Protein AF-A0A951RGU6-F1 (afdb_monomer_lite)

Secondary structure (DSSP, 8-state):
-----------------------HHHHHHHTTS-------GGGSBTTSHHHHHHHHHHHTT-THHHHTTS-GGGHHHHHHHHHHHHHHTTS-HHHHHHHHHHHHHHHHHHHHHHTT-----PBPTT----HHHHHHHHHHHHTSSGGGTTTS-GGGHHHHHHHHHHHHHHTT--TT-HHHHHHHHHHHHHHHHHHHT------------

Sequence (209 aa):
MKTLVTKNFKSKLNRMGVKRIFLAPLFILSLLILSTNVTFAHCDPMDGPLVKEAKIALERNNMNYVLKWVLPQYETEIKDAFILTMKVRNLSSDARNLADKYFFETVVRVHRSGEGVPFTGIKPSGTPVDEKIVAADKSIETGTLSPLKGFVTKEMLPELEVRFNKVMSLKGFDVNNVKAGREYIEAYVQFFKFAEGEEEGHVHQESHN

pLDDT: mean 83.05, std 21.73, range [32.16, 98.75]

Radius of gyration: 28.79 Å; chains: 1; bounding box: 101×46×78 Å

Structure (mmCIF, N/CA/C/O backbone):
data_AF-A0A951RGU6-F1
#
_entry.id   AF-A0A951RGU6-F1
#
loop_
_atom_site.group_PDB
_atom_site.id
_atom_site.type_symbol
_atom_site.label_atom_id
_atom_site.label_alt_id
_atom_site.label_comp_id
_atom_site.label_asym_id
_atom_site.label_entity_id
_atom_site.label_seq_id
_atom_site.pdbx_PDB_ins_code
_atom_site.Cartn_x
_atom_site.Cartn_y
_atom_site.Cartn_z
_atom_site.occupancy
_atom_site.B_iso_or_equiv
_atom_site.auth_seq_id
_atom_site.auth_comp_id
_atom_site.auth_asym_id
_atom_site.auth_atom_id
_atom_site.pdbx_PDB_model_num
ATOM 1 N N . MET A 1 1 ? 80.631 1.845 57.652 1.00 37.75 1 MET A N 1
ATOM 2 C CA . MET A 1 1 ? 81.351 3.032 57.140 1.00 37.75 1 MET A CA 1
ATOM 3 C C . MET A 1 1 ? 80.300 4.083 56.785 1.00 37.75 1 MET A C 1
ATOM 5 O O . MET A 1 1 ? 79.441 3.746 55.991 1.00 37.75 1 MET A O 1
ATOM 9 N N . LYS A 1 2 ? 80.303 5.235 57.492 1.00 36.72 2 LYS A N 1
ATOM 10 C CA . LYS A 1 2 ? 79.957 6.624 57.070 1.00 36.72 2 LYS A CA 1
ATOM 11 C C . LYS A 1 2 ? 78.889 6.806 55.956 1.00 36.72 2 LYS A C 1
ATOM 13 O O . LYS A 1 2 ? 79.050 6.224 54.902 1.00 36.72 2 LYS A O 1
ATOM 18 N N . THR A 1 3 ? 77.873 7.676 55.977 1.00 37.12 3 THR A N 1
ATOM 19 C CA . THR A 1 3 ? 77.391 8.782 56.834 1.00 37.12 3 THR A CA 1
ATOM 20 C C . THR A 1 3 ? 76.143 9.382 56.128 1.00 37.12 3 THR A C 1
ATOM 22 O O . THR A 1 3 ? 76.078 9.302 54.909 1.00 37.12 3 THR A O 1
ATOM 25 N N . LEU A 1 4 ? 75.272 10.076 56.885 1.00 41.28 4 LEU A N 1
ATOM 26 C CA . LEU A 1 4 ? 74.560 11.345 56.554 1.00 41.28 4 LEU A CA 1
ATOM 27 C C . LEU A 1 4 ? 73.438 11.346 55.464 1.00 41.28 4 LEU A C 1
ATOM 29 O O . LEU A 1 4 ? 73.671 10.969 54.327 1.00 41.28 4 LEU A O 1
ATOM 33 N N . VAL A 1 5 ? 72.159 11.667 55.781 1.00 43.00 5 VAL A N 1
ATOM 34 C CA . VAL A 1 5 ? 71.561 13.027 56.026 1.00 43.00 5 VAL A CA 1
ATOM 35 C C . VAL A 1 5 ? 71.588 13.827 54.708 1.00 43.00 5 VAL A C 1
ATOM 37 O O . VAL A 1 5 ? 72.665 14.056 54.190 1.00 43.00 5 VAL A O 1
ATOM 40 N N . THR A 1 6 ? 70.536 14.319 54.036 1.00 42.66 6 THR A N 1
ATOM 41 C CA . THR A 1 6 ? 69.209 14.931 54.321 1.00 42.66 6 THR A CA 1
ATOM 42 C C . THR A 1 6 ? 68.554 15.213 52.936 1.00 42.66 6 THR A C 1
ATOM 44 O O . THR A 1 6 ? 69.258 15.161 51.938 1.00 42.66 6 THR A O 1
ATOM 47 N N . LYS A 1 7 ? 67.265 15.505 52.708 1.00 41.03 7 LYS A N 1
ATOM 48 C CA . LYS A 1 7 ? 66.402 16.565 53.257 1.00 41.03 7 LYS A CA 1
ATOM 49 C C . LYS A 1 7 ? 64.924 16.259 52.972 1.00 41.03 7 LYS A C 1
ATOM 51 O O . LYS A 1 7 ? 64.561 15.761 51.914 1.00 41.03 7 LYS A O 1
ATOM 56 N N . ASN A 1 8 ? 64.100 16.670 53.932 1.00 42.69 8 ASN A N 1
ATOM 57 C CA . ASN A 1 8 ? 62.655 16.855 53.858 1.00 42.69 8 ASN A CA 1
ATOM 58 C C . ASN A 1 8 ? 62.221 17.800 52.725 1.00 42.69 8 ASN A C 1
ATOM 60 O O . ASN A 1 8 ? 62.795 18.878 52.586 1.00 42.69 8 ASN A O 1
ATOM 64 N N . PHE A 1 9 ? 61.060 17.520 52.129 1.00 40.22 9 PHE A N 1
ATOM 65 C CA . PHE A 1 9 ? 60.053 18.565 51.942 1.00 40.22 9 PHE A CA 1
ATOM 66 C C . PHE A 1 9 ? 58.655 17.999 52.218 1.00 40.22 9 PHE A C 1
ATOM 68 O O . PHE A 1 9 ? 58.095 17.232 51.441 1.00 40.22 9 PHE A O 1
ATOM 75 N N . LYS A 1 10 ? 58.107 18.361 53.381 1.00 42.84 10 LYS A N 1
ATOM 76 C CA . LYS A 1 10 ? 56.676 18.251 53.667 1.00 42.84 10 LYS A CA 1
ATOM 77 C C . LYS A 1 10 ? 55.951 19.269 52.791 1.00 42.84 10 LYS A C 1
ATOM 79 O O . LYS A 1 10 ? 56.221 20.458 52.924 1.00 42.84 10 LYS A O 1
ATOM 84 N N . SER A 1 11 ? 54.906 18.853 52.091 1.00 39.19 11 SER A N 1
ATOM 85 C CA . SER A 1 11 ? 53.691 19.663 52.064 1.00 39.19 11 SER A CA 1
ATOM 86 C C . SER A 1 11 ? 52.463 18.764 52.165 1.00 39.19 11 SER A C 1
ATOM 88 O O . SER A 1 11 ? 52.161 17.897 51.354 1.00 39.19 11 SER A O 1
ATOM 90 N N . LYS A 1 12 ? 51.809 18.956 53.301 1.00 46.03 12 LYS A N 1
ATOM 91 C CA . LYS A 1 12 ? 50.511 18.446 53.701 1.00 46.03 12 LYS A CA 1
ATOM 92 C C . LYS A 1 12 ? 49.478 19.261 52.920 1.00 46.03 12 LYS A C 1
ATOM 94 O O . LYS A 1 12 ? 49.515 20.479 53.045 1.00 46.03 12 LYS A O 1
ATOM 99 N N . LEU A 1 13 ? 48.539 18.633 52.219 1.00 42.56 13 LEU A N 1
ATOM 100 C CA . LEU A 1 13 ? 47.170 19.154 52.146 1.00 42.56 13 LEU A CA 1
ATOM 101 C C . LEU A 1 13 ? 46.192 18.034 51.765 1.00 42.56 13 LEU A C 1
ATOM 103 O O . LEU A 1 13 ? 45.968 17.719 50.602 1.00 42.56 13 LEU A O 1
ATOM 107 N N . ASN A 1 14 ? 45.596 17.436 52.795 1.00 45.78 14 ASN A N 1
ATOM 108 C CA . ASN A 1 14 ? 44.291 16.796 52.685 1.00 45.78 14 ASN A CA 1
ATOM 109 C C . ASN A 1 14 ? 43.273 17.851 52.244 1.00 45.78 14 ASN A C 1
ATOM 111 O O . ASN A 1 14 ? 43.162 18.864 52.935 1.00 45.78 14 ASN A O 1
ATOM 115 N N . ARG A 1 15 ? 42.442 17.558 51.236 1.00 44.44 15 ARG A N 1
ATOM 116 C CA . ARG A 1 15 ? 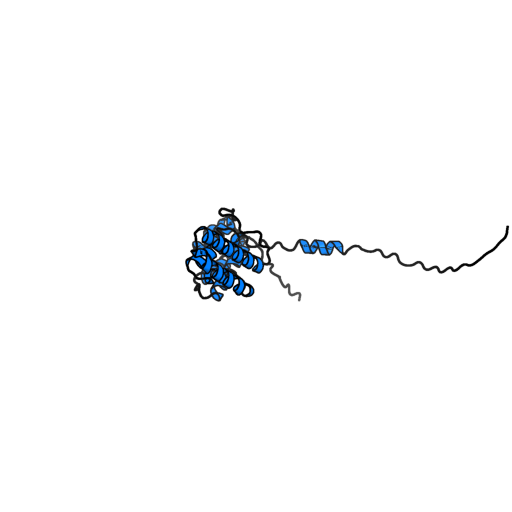40.985 17.723 51.367 1.00 44.44 15 ARG A CA 1
ATOM 117 C C . ARG A 1 15 ? 40.207 17.193 50.164 1.00 44.44 15 ARG A C 1
ATOM 119 O O . ARG A 1 15 ? 40.581 17.403 49.022 1.00 44.44 15 ARG A O 1
ATOM 126 N N . MET A 1 16 ? 39.055 16.626 50.521 1.00 43.91 16 MET A N 1
ATOM 127 C CA . MET A 1 16 ? 37.853 16.397 49.715 1.00 43.91 16 MET A CA 1
ATOM 128 C C . MET A 1 16 ? 37.826 15.101 48.906 1.00 43.91 16 MET A C 1
ATOM 130 O O . MET A 1 16 ? 38.158 15.039 47.728 1.00 43.91 16 MET A O 1
ATOM 134 N N . GLY A 1 17 ? 37.326 14.060 49.580 1.00 48.16 17 GLY A N 1
ATOM 135 C CA . GLY A 1 17 ? 36.809 12.865 48.936 1.00 48.16 17 GLY A CA 1
ATOM 136 C C . GLY A 1 17 ? 35.731 13.237 47.924 1.00 48.16 17 GLY A C 1
ATOM 137 O O . GLY A 1 17 ? 34.659 13.727 48.277 1.00 48.16 17 GLY A O 1
ATOM 138 N N . VAL A 1 18 ? 36.028 12.980 46.657 1.00 52.19 18 VAL A N 1
ATOM 139 C CA . VAL A 1 18 ? 35.039 12.995 45.59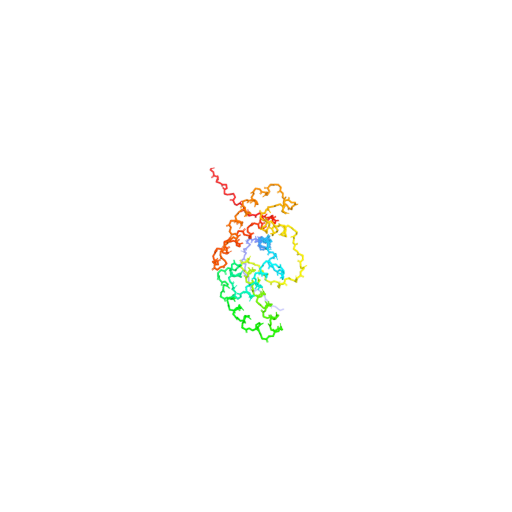0 1.00 52.19 18 VAL A CA 1
ATOM 140 C C . VAL A 1 18 ? 34.234 11.708 45.743 1.00 52.19 18 VAL A C 1
ATOM 142 O O . VAL A 1 18 ? 34.644 10.648 45.272 1.00 52.19 18 VAL A O 1
ATOM 145 N N . LYS A 1 19 ? 33.081 11.778 46.416 1.00 49.75 19 LYS A N 1
ATOM 146 C CA . LYS A 1 19 ? 32.027 10.783 46.199 1.00 49.75 19 LYS A CA 1
ATOM 147 C C . LYS A 1 19 ? 31.586 10.949 44.745 1.00 49.75 19 LYS A C 1
ATOM 149 O O . LYS A 1 19 ? 30.754 11.797 44.441 1.00 49.75 19 LYS A O 1
ATOM 154 N N . ARG A 1 20 ? 32.209 10.203 43.827 1.00 56.66 20 ARG A N 1
ATOM 155 C CA . ARG A 1 20 ? 31.749 10.091 42.441 1.00 56.66 20 ARG A CA 1
ATOM 156 C C . ARG A 1 20 ? 30.425 9.344 42.478 1.00 56.66 20 ARG A C 1
ATOM 158 O O . ARG A 1 20 ? 30.387 8.120 42.526 1.00 56.66 20 ARG A O 1
ATOM 165 N N . ILE A 1 21 ? 29.342 10.105 42.540 1.00 61.28 21 ILE A N 1
ATOM 166 C CA . ILE A 1 21 ? 27.996 9.604 42.326 1.00 61.28 21 ILE A CA 1
ATOM 167 C C . ILE A 1 21 ? 27.946 9.145 40.860 1.00 61.28 21 ILE A C 1
ATOM 169 O O . ILE A 1 21 ? 27.870 9.961 39.944 1.00 61.28 21 ILE A O 1
ATOM 173 N N . PHE A 1 22 ? 28.057 7.836 40.630 1.00 57.03 22 PHE A N 1
ATOM 174 C CA . PHE A 1 22 ? 27.834 7.204 39.330 1.00 57.03 22 PHE A CA 1
ATOM 175 C C . PHE A 1 22 ? 26.330 7.229 39.004 1.00 57.03 22 PHE A C 1
ATOM 177 O O . PHE A 1 22 ? 25.665 6.204 39.069 1.00 57.03 22 PHE A O 1
ATOM 184 N N . LEU A 1 23 ? 25.770 8.401 38.688 1.00 54.94 23 LEU A N 1
ATOM 185 C CA . LEU A 1 23 ? 24.369 8.529 38.245 1.00 54.94 23 LEU A CA 1
ATOM 186 C C . LEU A 1 23 ? 24.219 8.596 36.715 1.00 54.94 23 LEU A C 1
ATOM 188 O O . LEU A 1 23 ? 23.106 8.614 36.203 1.00 54.94 23 LEU A O 1
ATOM 192 N N . ALA A 1 24 ? 25.326 8.570 35.970 1.00 56.09 24 ALA A N 1
ATOM 193 C CA . ALA A 1 24 ? 25.309 8.640 34.511 1.00 56.09 24 ALA A CA 1
ATOM 194 C C . ALA A 1 24 ? 24.862 7.359 33.756 1.00 56.09 24 ALA A C 1
ATOM 196 O O . ALA A 1 24 ? 24.334 7.520 32.657 1.00 56.09 24 ALA A O 1
ATOM 197 N N . PRO A 1 25 ? 25.006 6.105 34.253 1.00 53.47 25 PRO A N 1
ATOM 198 C CA . PRO A 1 25 ? 24.651 4.944 33.431 1.00 53.47 25 PRO A CA 1
ATOM 199 C C . PRO A 1 25 ? 23.143 4.642 33.426 1.00 53.47 25 PRO A C 1
ATOM 201 O O . PRO A 1 25 ? 22.667 3.971 32.515 1.00 53.47 25 PRO A O 1
ATOM 204 N N . LEU A 1 26 ? 22.370 5.157 34.394 1.00 54.06 26 LEU A N 1
ATOM 205 C CA . LEU A 1 26 ? 20.923 4.907 34.460 1.00 54.06 26 LEU A CA 1
ATOM 206 C C . LEU A 1 26 ? 20.125 5.746 33.447 1.00 54.06 26 LEU A C 1
ATOM 208 O O . LEU A 1 26 ? 19.093 5.298 32.958 1.00 54.06 26 LEU A O 1
ATOM 212 N N . PHE A 1 27 ? 20.611 6.942 33.095 1.00 54.44 27 PHE A N 1
ATOM 213 C CA . PHE A 1 27 ? 19.914 7.825 32.154 1.00 54.44 27 PHE A CA 1
ATOM 214 C C . PHE A 1 27 ? 20.022 7.324 30.705 1.00 54.44 27 PHE A C 1
ATOM 216 O O . PHE A 1 27 ? 19.064 7.417 29.945 1.00 54.44 27 PHE A O 1
ATOM 223 N N . ILE A 1 28 ? 21.155 6.708 30.343 1.00 57.09 28 ILE A N 1
ATOM 224 C CA . ILE A 1 28 ? 21.368 6.119 29.010 1.00 57.09 28 ILE A CA 1
ATOM 225 C C . ILE A 1 28 ? 20.539 4.835 28.836 1.00 57.09 28 ILE A C 1
ATOM 227 O O . ILE A 1 28 ? 20.017 4.592 27.752 1.00 57.09 28 ILE A O 1
ATOM 231 N N . LEU A 1 29 ? 20.354 4.044 29.901 1.00 51.12 29 LEU A N 1
ATOM 232 C CA . LEU A 1 29 ? 19.517 2.839 29.853 1.00 51.12 29 LEU A CA 1
ATOM 233 C C . LEU A 1 29 ? 18.011 3.168 29.802 1.00 51.12 29 LEU A C 1
ATOM 235 O O . LEU A 1 29 ? 17.257 2.449 29.157 1.00 51.12 29 LEU A O 1
ATOM 239 N N . SER A 1 30 ? 17.583 4.279 30.416 1.00 50.62 30 SER A N 1
ATOM 240 C CA . SER A 1 30 ? 16.190 4.760 30.370 1.00 50.62 30 SER A CA 1
ATOM 241 C C . SER A 1 30 ? 15.753 5.198 28.961 1.00 50.62 30 SER A C 1
ATOM 243 O O . SER A 1 30 ? 14.615 4.967 28.557 1.00 50.62 30 SER A O 1
ATOM 245 N N . LEU A 1 31 ? 16.672 5.754 28.159 1.00 53.00 31 LEU A N 1
ATOM 246 C CA . LEU A 1 31 ? 16.383 6.167 26.777 1.00 53.00 31 LEU A CA 1
ATOM 247 C C . LEU A 1 31 ? 16.153 5.000 25.799 1.00 53.00 31 LEU A C 1
ATOM 249 O O . LEU A 1 31 ? 15.642 5.229 24.706 1.00 53.00 31 LEU A O 1
ATOM 253 N N . LEU A 1 32 ? 16.489 3.759 26.169 1.00 49.16 32 LEU A N 1
ATOM 254 C CA . LEU A 1 32 ? 16.287 2.582 25.313 1.00 49.16 32 LEU A CA 1
ATOM 255 C C . LEU A 1 32 ? 14.872 1.980 25.406 1.00 49.16 32 LEU A C 1
ATOM 257 O O . LEU A 1 32 ? 14.564 1.072 24.640 1.00 49.16 32 LEU A O 1
ATOM 261 N N . ILE A 1 33 ? 14.006 2.471 26.303 1.00 51.22 33 ILE A N 1
ATOM 262 C CA . ILE A 1 33 ? 12.683 1.866 26.578 1.00 51.22 33 ILE A CA 1
ATOM 263 C C . ILE A 1 33 ? 11.512 2.717 26.025 1.00 51.22 33 ILE A C 1
ATOM 265 O O . ILE A 1 33 ? 10.351 2.364 26.184 1.00 51.22 33 ILE A O 1
ATOM 269 N N . LEU A 1 34 ? 11.771 3.815 25.305 1.00 45.53 34 LEU A N 1
ATOM 270 C CA . LEU A 1 34 ? 10.729 4.762 24.854 1.00 45.53 34 LEU A CA 1
ATOM 271 C C . LEU A 1 34 ? 10.271 4.607 23.391 1.00 45.53 34 LEU A C 1
ATOM 273 O O . LEU A 1 34 ? 9.832 5.570 22.773 1.00 45.53 34 LEU A O 1
ATOM 277 N N . SER A 1 35 ? 10.328 3.405 22.819 1.00 38.94 35 SER A N 1
ATOM 278 C CA . SER A 1 35 ? 9.723 3.153 21.500 1.00 38.94 35 SER A CA 1
ATOM 279 C C . SER A 1 35 ? 8.728 1.999 21.554 1.00 38.94 35 SER A C 1
ATOM 281 O O . SER A 1 35 ? 8.915 0.957 20.941 1.00 38.94 35 SER A O 1
ATOM 283 N N . THR A 1 36 ? 7.611 2.208 22.251 1.00 40.44 36 THR A N 1
ATOM 284 C CA . THR A 1 36 ? 6.394 1.391 22.092 1.00 40.44 36 THR A CA 1
ATOM 285 C C . THR A 1 36 ? 5.648 1.723 20.797 1.00 40.44 36 THR A C 1
ATOM 287 O O . THR A 1 36 ? 4.439 1.532 20.728 1.00 40.44 36 THR A O 1
ATOM 290 N N . ASN A 1 37 ? 6.341 2.218 19.765 1.00 44.31 37 ASN A N 1
ATOM 291 C CA . ASN A 1 37 ? 5.759 2.325 18.436 1.00 44.31 37 ASN A CA 1
ATOM 292 C C . ASN A 1 37 ? 5.628 0.895 17.909 1.00 44.31 37 ASN A C 1
ATOM 294 O O . ASN A 1 37 ? 6.509 0.396 17.203 1.00 44.31 37 ASN A O 1
ATOM 298 N N . VAL A 1 38 ? 4.543 0.221 18.293 1.00 49.97 38 VAL A N 1
ATOM 299 C CA . VAL A 1 38 ? 3.962 -0.814 17.450 1.00 49.97 38 VAL A CA 1
ATOM 300 C C . VAL A 1 38 ? 3.801 -0.111 16.110 1.00 49.97 38 VAL A C 1
ATOM 302 O O . VAL A 1 38 ? 3.169 0.927 15.984 1.00 49.97 38 VAL A O 1
ATOM 305 N N . THR A 1 39 ? 4.628 -0.501 15.157 1.00 56.59 39 THR A N 1
ATOM 306 C CA . THR A 1 39 ? 4.555 0.068 13.820 1.00 56.59 39 THR A CA 1
ATOM 307 C C . THR A 1 39 ? 3.721 -0.873 13.008 1.00 56.59 39 THR A C 1
ATOM 309 O O . THR A 1 39 ? 3.719 -2.077 13.264 1.00 56.59 39 THR A O 1
ATOM 312 N N . PHE A 1 40 ? 2.979 -0.303 12.067 1.00 64.06 40 PHE A N 1
ATOM 313 C CA . PHE A 1 40 ? 1.923 -0.973 11.335 1.00 64.06 40 PHE A CA 1
ATOM 314 C C . PHE A 1 40 ? 2.496 -2.125 10.494 1.00 64.06 40 PHE A C 1
ATOM 316 O O . PHE A 1 40 ? 2.802 -1.978 9.309 1.00 64.06 40 PHE A O 1
ATOM 323 N N . ALA A 1 41 ? 2.740 -3.277 11.124 1.00 64.62 41 ALA A N 1
ATOM 324 C CA . ALA A 1 41 ? 3.412 -4.443 10.546 1.00 64.62 41 ALA A CA 1
ATOM 325 C C . ALA A 1 41 ? 2.577 -5.070 9.426 1.00 64.62 41 ALA A C 1
ATOM 327 O O . ALA A 1 41 ? 3.084 -5.820 8.599 1.00 64.62 41 ALA A O 1
ATOM 328 N N . HIS A 1 42 ? 1.297 -4.709 9.365 1.00 77.56 42 HIS A N 1
ATOM 329 C CA . HIS A 1 42 ? 0.346 -5.121 8.350 1.00 77.56 42 HIS A CA 1
ATOM 330 C C . HIS A 1 42 ? 0.741 -4.725 6.914 1.00 77.56 42 HIS A C 1
ATOM 332 O O . HIS A 1 42 ? 0.320 -5.394 5.973 1.00 77.56 42 HIS A O 1
ATOM 338 N N . CYS A 1 43 ? 1.591 -3.707 6.718 1.00 82.44 43 CYS A N 1
ATOM 339 C CA . CYS A 1 43 ? 2.101 -3.330 5.390 1.00 82.44 43 CYS A CA 1
ATOM 340 C C . CYS A 1 43 ? 3.225 -4.238 4.845 1.00 82.44 43 CYS A C 1
ATOM 342 O O . CYS A 1 43 ? 3.512 -4.182 3.648 1.00 82.44 43 CYS A O 1
ATOM 344 N N . ASP A 1 44 ? 3.852 -5.069 5.682 1.00 86.00 44 ASP A N 1
ATOM 345 C CA . ASP A 1 44 ? 5.057 -5.841 5.331 1.00 86.00 44 ASP A CA 1
ATOM 346 C C . ASP A 1 44 ? 4.822 -7.191 4.621 1.00 86.00 44 ASP A C 1
ATOM 348 O O . ASP A 1 44 ? 5.720 -7.638 3.895 1.00 86.00 44 ASP A O 1
ATOM 352 N N . PRO A 1 45 ? 3.703 -7.914 4.836 1.00 91.62 45 PRO A N 1
ATOM 353 C CA . PRO A 1 45 ? 3.473 -9.199 4.189 1.00 91.62 45 PRO A CA 1
ATOM 354 C C . PRO A 1 45 ? 3.262 -9.099 2.678 1.00 91.62 45 PRO A C 1
ATOM 356 O O . PRO A 1 45 ? 2.711 -8.128 2.164 1.00 91.62 45 PRO A O 1
ATOM 359 N N . MET A 1 46 ? 3.595 -10.180 1.967 1.00 94.81 46 MET A N 1
ATOM 360 C CA . MET A 1 46 ? 3.338 -10.347 0.525 1.00 94.81 46 MET A CA 1
ATOM 361 C C . MET A 1 46 ? 1.857 -10.154 0.133 1.00 94.81 46 MET A C 1
ATOM 363 O O . MET A 1 46 ? 1.545 -9.793 -1.009 1.00 94.81 46 MET A O 1
ATOM 367 N N . ASP A 1 47 ? 0.952 -10.389 1.086 1.00 92.25 47 ASP A N 1
ATOM 368 C CA . ASP A 1 47 ? -0.499 -10.239 0.936 1.00 92.25 47 ASP A CA 1
ATOM 369 C C . ASP A 1 47 ? -1.045 -8.960 1.597 1.00 92.25 47 ASP A C 1
ATOM 371 O O . ASP A 1 47 ? -2.260 -8.738 1.616 1.00 92.25 47 ASP A O 1
ATOM 375 N N . GLY A 1 48 ? -0.159 -8.115 2.130 1.00 92.19 48 GLY A N 1
ATOM 376 C CA . GLY A 1 48 ? -0.494 -6.834 2.741 1.00 92.19 48 GLY A CA 1
ATOM 377 C C . GLY A 1 48 ? -0.957 -5.788 1.716 1.00 92.19 48 GLY A C 1
ATOM 378 O O . GLY A 1 48 ? -0.750 -5.950 0.505 1.00 92.19 48 GLY A O 1
ATOM 379 N N . PRO A 1 49 ? -1.586 -4.695 2.176 1.00 93.19 49 PRO A N 1
ATOM 380 C CA . PRO A 1 49 ? -2.192 -3.679 1.319 1.00 93.19 49 PRO A CA 1
ATOM 381 C C . PRO A 1 49 ? -1.153 -2.976 0.441 1.00 93.19 49 PRO A C 1
ATOM 383 O O . PRO A 1 49 ? -1.399 -2.759 -0.745 1.00 93.19 49 PRO A O 1
ATOM 386 N N . LEU A 1 50 ? 0.042 -2.711 0.976 1.00 95.44 50 LEU A N 1
ATOM 387 C CA . LEU A 1 50 ? 1.119 -2.066 0.231 1.00 95.44 50 LEU A CA 1
ATOM 388 C C . LEU A 1 50 ? 1.611 -2.924 -0.945 1.00 95.44 50 LEU A C 1
ATOM 390 O O . LEU A 1 50 ? 1.734 -2.434 -2.068 1.00 95.44 50 LEU A O 1
ATOM 394 N N . VAL A 1 51 ? 1.848 -4.222 -0.722 1.00 97.19 51 VAL A N 1
ATOM 395 C CA . VAL A 1 51 ? 2.296 -5.135 -1.788 1.00 97.19 51 VAL A CA 1
ATOM 396 C C . VAL A 1 51 ? 1.181 -5.388 -2.808 1.00 97.19 51 VAL A C 1
ATOM 398 O O . VAL A 1 51 ? 1.458 -5.475 -4.005 1.00 97.19 51 VAL A O 1
ATOM 401 N N . LYS A 1 52 ? -0.089 -5.444 -2.383 1.00 96.44 52 LYS A N 1
ATOM 402 C CA . LYS A 1 52 ? -1.245 -5.497 -3.299 1.00 96.44 52 LYS A CA 1
ATOM 403 C C . LYS A 1 52 ? -1.281 -4.285 -4.234 1.00 96.44 52 LYS A C 1
ATOM 405 O O . LYS A 1 52 ? -1.423 -4.445 -5.443 1.00 96.44 52 LYS A O 1
ATOM 410 N N . GLU A 1 53 ? -1.093 -3.086 -3.698 1.00 97.50 53 GLU A N 1
ATOM 411 C CA . GLU A 1 53 ? -1.043 -1.848 -4.481 1.00 97.50 53 GLU A CA 1
ATOM 412 C C . GLU A 1 53 ? 0.185 -1.802 -5.405 1.00 97.50 53 GLU A C 1
ATOM 414 O O . GLU A 1 53 ? 0.075 -1.364 -6.549 1.00 97.50 53 GLU A O 1
ATOM 419 N N . ALA A 1 54 ? 1.330 -2.342 -4.974 1.00 98.38 54 ALA A N 1
ATOM 420 C CA . ALA A 1 54 ? 2.513 -2.486 -5.822 1.00 98.38 54 ALA A CA 1
ATOM 421 C C . ALA A 1 54 ? 2.293 -3.458 -6.995 1.00 98.38 54 ALA A C 1
ATOM 423 O O . ALA A 1 54 ? 2.705 -3.160 -8.118 1.00 98.38 54 ALA A O 1
ATOM 424 N N . LYS A 1 55 ? 1.597 -4.582 -6.775 1.00 98.56 55 LYS A N 1
ATOM 425 C CA . LYS A 1 55 ? 1.175 -5.503 -7.848 1.00 98.56 55 LYS A CA 1
ATOM 426 C C . LYS A 1 55 ? 0.288 -4.777 -8.865 1.00 98.56 55 LYS A C 1
ATOM 428 O O . LYS A 1 55 ? 0.598 -4.783 -10.056 1.00 98.56 55 LYS A O 1
ATOM 433 N N . ILE A 1 56 ? -0.736 -4.062 -8.390 1.00 98.38 56 ILE A N 1
ATOM 434 C CA . ILE A 1 56 ? -1.640 -3.268 -9.240 1.00 98.38 56 ILE A CA 1
ATOM 435 C C . ILE A 1 56 ? -0.868 -2.197 -10.022 1.00 98.38 56 ILE A C 1
ATOM 437 O O . ILE A 1 56 ? -1.120 -2.007 -11.213 1.00 98.38 56 ILE A O 1
ATOM 441 N N . ALA A 1 57 ? 0.089 -1.516 -9.386 1.00 98.56 57 ALA A N 1
ATOM 442 C CA . ALA A 1 57 ? 0.911 -0.499 -10.032 1.00 98.56 57 ALA A CA 1
ATOM 443 C C . ALA A 1 57 ? 1.676 -1.062 -11.235 1.00 98.56 57 ALA A C 1
ATOM 445 O O . ALA A 1 57 ? 1.673 -0.458 -12.310 1.00 98.56 57 ALA A O 1
ATOM 446 N N . LEU A 1 58 ? 2.303 -2.230 -11.065 1.00 98.62 58 LEU A N 1
ATOM 447 C CA . LEU A 1 58 ? 3.036 -2.914 -12.128 1.00 98.62 58 LEU A CA 1
ATOM 448 C C . LEU A 1 58 ? 2.101 -3.433 -13.230 1.00 98.62 58 LEU A C 1
ATOM 450 O O . LEU A 1 58 ? 2.418 -3.313 -14.412 1.00 98.62 58 LEU A O 1
ATOM 454 N N . GLU A 1 59 ? 0.953 -4.013 -12.873 1.00 98.19 59 GLU A N 1
ATOM 455 C CA . GLU A 1 59 ? -0.046 -4.524 -13.826 1.00 98.19 59 GLU A CA 1
ATOM 456 C C . GLU A 1 59 ? -0.661 -3.417 -14.686 1.00 98.19 59 GLU A C 1
ATOM 458 O O . GLU A 1 59 ? -0.833 -3.586 -15.891 1.00 98.19 59 GLU A O 1
ATOM 463 N N . ARG A 1 60 ? -0.970 -2.270 -14.075 1.00 98.12 60 ARG A N 1
ATOM 464 C CA . ARG A 1 60 ? -1.606 -1.127 -14.745 1.00 98.12 60 ARG A CA 1
ATOM 465 C C . ARG A 1 60 ? -0.611 -0.129 -15.324 1.00 98.12 60 ARG A C 1
ATOM 467 O O . ARG A 1 60 ? -1.035 0.882 -15.875 1.00 98.12 60 ARG A O 1
ATOM 474 N N . ASN A 1 61 ? 0.689 -0.386 -15.176 1.00 97.81 61 ASN A N 1
ATOM 475 C CA . ASN A 1 61 ? 1.755 0.555 -15.508 1.00 97.81 61 ASN A CA 1
ATOM 476 C C . ASN A 1 61 ? 1.499 1.967 -14.925 1.00 97.81 61 ASN A C 1
ATOM 478 O O . ASN A 1 61 ? 1.655 2.979 -15.606 1.00 97.81 61 ASN A O 1
ATOM 482 N N . ASN A 1 62 ? 1.046 2.031 -13.670 1.00 98.31 62 ASN A N 1
ATOM 483 C CA . ASN A 1 62 ? 0.724 3.277 -12.981 1.00 98.31 62 ASN A CA 1
ATOM 484 C C . ASN A 1 62 ? 1.329 3.272 -11.573 1.00 98.31 62 ASN A C 1
ATOM 486 O O . ASN A 1 62 ? 0.784 2.678 -10.648 1.00 98.31 62 ASN A O 1
ATOM 490 N N . MET A 1 63 ? 2.445 3.975 -11.391 1.00 97.38 63 MET A N 1
ATOM 491 C CA . MET A 1 63 ? 3.134 4.032 -10.099 1.00 97.38 63 MET A CA 1
ATOM 492 C C . MET A 1 63 ? 2.357 4.775 -9.002 1.00 97.38 63 MET A C 1
ATOM 494 O O . MET A 1 63 ? 2.699 4.641 -7.829 1.00 97.38 63 MET A O 1
ATOM 498 N N . ASN A 1 64 ? 1.322 5.554 -9.340 1.00 98.19 64 ASN A N 1
ATOM 499 C CA . ASN A 1 64 ? 0.612 6.385 -8.362 1.00 98.19 64 ASN A CA 1
ATOM 500 C C . ASN A 1 64 ? -0.129 5.549 -7.304 1.00 98.19 64 ASN A C 1
ATOM 502 O O . ASN A 1 64 ? -0.291 6.007 -6.172 1.00 98.19 64 ASN A O 1
ATOM 506 N N . TYR A 1 65 ? -0.475 4.294 -7.627 1.00 98.25 65 TYR A N 1
ATOM 507 C CA . TYR A 1 65 ? -0.952 3.302 -6.653 1.00 98.25 65 TYR A CA 1
ATOM 508 C C . TYR A 1 65 ? 0.047 3.094 -5.498 1.00 98.25 65 TYR A C 1
ATOM 510 O O . TYR A 1 65 ? -0.364 2.881 -4.364 1.00 98.25 65 TYR A O 1
ATOM 518 N N . VAL A 1 66 ? 1.354 3.231 -5.747 1.00 98.06 66 VAL A N 1
ATOM 519 C CA . VAL A 1 66 ? 2.412 3.117 -4.728 1.00 98.06 66 VAL A CA 1
ATOM 520 C C . VAL A 1 66 ? 2.807 4.472 -4.148 1.00 98.06 66 VAL A C 1
ATOM 522 O O . VAL A 1 66 ? 3.008 4.570 -2.941 1.00 98.06 66 VAL A O 1
ATOM 525 N N . LEU A 1 67 ? 2.906 5.529 -4.964 1.00 98.06 67 LEU A N 1
ATOM 526 C CA . LEU A 1 67 ? 3.419 6.828 -4.497 1.00 98.06 67 LEU A CA 1
ATOM 527 C C . LEU A 1 67 ? 2.611 7.427 -3.334 1.00 98.06 67 LEU A C 1
ATOM 529 O O . LEU A 1 67 ? 3.171 8.150 -2.508 1.00 98.06 67 LEU A O 1
ATOM 533 N N . LYS A 1 68 ? 1.317 7.096 -3.233 1.00 96.88 68 LYS A N 1
ATOM 534 C CA . LYS A 1 68 ? 0.461 7.499 -2.107 1.00 96.88 68 LYS A CA 1
ATOM 535 C C . LYS A 1 68 ? 0.901 6.928 -0.749 1.00 96.88 68 LYS A C 1
ATOM 537 O O . LYS A 1 68 ? 0.583 7.518 0.274 1.00 96.88 68 LYS A O 1
ATOM 542 N N . TRP A 1 69 ? 1.644 5.819 -0.737 1.00 96.75 69 TRP A N 1
ATOM 543 C CA . TRP A 1 69 ? 2.106 5.132 0.475 1.00 96.75 69 TRP A CA 1
ATOM 544 C C . TRP A 1 69 ? 3.491 5.573 0.951 1.00 96.75 69 TRP A C 1
ATOM 546 O O . TRP A 1 69 ? 3.931 5.152 2.017 1.00 96.75 69 TRP A O 1
ATOM 556 N N . VAL A 1 70 ? 4.214 6.377 0.170 1.00 95.62 70 VAL A N 1
ATOM 557 C CA . VAL A 1 70 ? 5.599 6.757 0.481 1.00 95.62 70 VAL A CA 1
ATOM 558 C C . VAL A 1 70 ? 5.713 8.257 0.709 1.00 95.62 70 VAL A C 1
ATOM 560 O O . VAL A 1 70 ? 5.037 9.063 0.053 1.00 95.62 70 VAL A O 1
ATOM 563 N N . LEU A 1 71 ? 6.602 8.641 1.628 1.00 94.94 71 LEU A N 1
ATOM 564 C CA . LEU A 1 71 ? 6.916 10.047 1.860 1.00 94.94 71 LEU A CA 1
ATOM 565 C C . LEU A 1 71 ? 7.511 10.684 0.590 1.00 94.94 71 LEU A C 1
ATOM 567 O O . LEU A 1 71 ? 8.258 10.012 -0.129 1.00 94.94 71 LEU A O 1
ATOM 571 N N . PRO A 1 72 ? 7.253 11.983 0.331 1.00 96.56 72 PRO A N 1
ATOM 572 C CA . PRO A 1 72 ? 7.734 12.679 -0.866 1.00 96.56 72 PRO A CA 1
ATOM 573 C C . PRO A 1 72 ? 9.239 12.523 -1.132 1.00 96.56 72 PRO A C 1
ATOM 575 O O . PRO A 1 72 ? 9.660 12.378 -2.277 1.00 96.56 72 PRO A O 1
ATOM 578 N N . GLN A 1 73 ? 10.052 12.493 -0.073 1.00 96.12 73 GLN A N 1
ATOM 579 C CA . GLN A 1 73 ? 11.510 12.367 -0.160 1.00 96.12 73 GLN A CA 1
ATOM 580 C C . GLN A 1 73 ? 12.002 11.042 -0.770 1.00 96.12 73 GLN A C 1
ATOM 582 O O . GLN A 1 73 ? 13.125 10.991 -1.263 1.00 96.12 73 GLN A O 1
ATOM 587 N N . TYR A 1 74 ? 11.176 9.989 -0.769 1.00 96.56 74 TYR A N 1
ATOM 588 C CA . TYR A 1 74 ? 11.512 8.678 -1.340 1.00 96.56 74 TYR A CA 1
ATOM 589 C C . TYR A 1 74 ? 10.931 8.460 -2.747 1.00 96.56 74 TYR A C 1
ATOM 591 O O . TYR A 1 74 ? 11.122 7.397 -3.334 1.00 96.56 74 TYR A O 1
ATOM 599 N N . GLU A 1 75 ? 10.222 9.440 -3.323 1.00 96.88 75 GLU A N 1
ATOM 600 C CA . GLU A 1 75 ? 9.556 9.254 -4.620 1.00 96.88 75 GLU A CA 1
ATOM 601 C C . GLU A 1 75 ? 10.518 8.914 -5.758 1.00 96.88 75 GLU A C 1
ATOM 603 O O . GLU A 1 75 ? 10.180 8.094 -6.609 1.00 96.88 75 GLU A O 1
ATOM 608 N N . THR A 1 76 ? 11.688 9.556 -5.804 1.00 97.94 76 THR A N 1
ATOM 609 C CA . THR A 1 76 ? 12.672 9.333 -6.875 1.00 97.94 76 THR A CA 1
ATOM 610 C C . THR A 1 76 ? 13.141 7.882 -6.891 1.00 97.94 76 THR A C 1
ATOM 612 O O . THR A 1 76 ? 13.147 7.252 -7.941 1.00 97.94 76 THR A O 1
ATOM 615 N N . GLU A 1 77 ? 13.428 7.316 -5.719 1.00 98.25 77 GLU A N 1
ATOM 616 C CA . GLU A 1 77 ? 13.848 5.921 -5.589 1.00 98.25 77 GLU A CA 1
ATOM 617 C C . GLU A 1 77 ? 12.760 4.949 -6.074 1.00 98.25 77 GLU A C 1
ATOM 619 O O . GLU A 1 77 ? 13.052 4.001 -6.804 1.00 98.25 77 GLU A O 1
ATOM 624 N N . ILE A 1 78 ? 11.489 5.215 -5.744 1.00 98.38 78 ILE A N 1
ATOM 625 C CA . ILE A 1 78 ? 10.363 4.415 -6.249 1.00 98.38 78 ILE A CA 1
ATOM 626 C C . ILE A 1 78 ? 10.202 4.548 -7.762 1.00 98.38 78 ILE A C 1
ATOM 628 O O . ILE A 1 78 ? 9.963 3.545 -8.435 1.00 98.38 78 ILE A O 1
ATOM 632 N N . LYS A 1 79 ? 10.331 5.763 -8.306 1.00 98.44 79 LYS A N 1
ATOM 633 C CA . LYS A 1 79 ? 10.244 6.027 -9.751 1.00 98.44 79 LYS A CA 1
ATOM 634 C C . LYS A 1 79 ? 11.302 5.236 -10.513 1.00 98.44 79 LYS A C 1
ATOM 636 O O . LYS A 1 79 ? 10.962 4.533 -11.466 1.00 98.44 79 LYS A O 1
ATOM 641 N N . ASP A 1 80 ? 12.548 5.293 -10.060 1.00 98.62 80 ASP A N 1
ATOM 642 C CA . ASP A 1 80 ? 13.667 4.600 -10.697 1.00 98.62 80 ASP A CA 1
ATOM 643 C C . ASP A 1 80 ? 13.495 3.077 -10.625 1.00 98.62 80 ASP A C 1
ATOM 645 O O . ASP A 1 80 ? 13.618 2.385 -11.641 1.00 98.62 80 ASP A O 1
ATOM 649 N N . ALA A 1 81 ? 13.120 2.551 -9.453 1.00 98.69 81 ALA A N 1
ATOM 650 C CA . ALA A 1 81 ? 12.848 1.128 -9.273 1.00 98.69 81 ALA A CA 1
ATOM 651 C C . ALA A 1 81 ? 11.681 0.648 -10.150 1.00 98.69 81 ALA A C 1
ATOM 653 O O . ALA A 1 81 ? 11.765 -0.426 -10.751 1.00 98.69 81 ALA A O 1
ATOM 654 N N . PHE A 1 82 ? 10.612 1.442 -10.272 1.00 98.75 82 PHE A N 1
ATOM 655 C CA . PHE A 1 82 ? 9.466 1.135 -11.128 1.00 98.75 82 PHE A CA 1
ATOM 656 C C . PHE A 1 82 ? 9.872 1.071 -12.605 1.00 98.75 82 PHE A C 1
ATOM 658 O O . PHE A 1 82 ? 9.582 0.085 -13.282 1.00 98.75 82 PHE A O 1
ATOM 665 N N . ILE A 1 83 ? 10.593 2.083 -13.100 1.00 98.56 83 ILE A N 1
ATOM 666 C CA . ILE A 1 83 ? 11.069 2.141 -14.491 1.00 98.56 83 ILE A CA 1
ATOM 667 C C . ILE A 1 83 ? 11.970 0.941 -14.804 1.00 98.56 83 ILE A C 1
ATOM 669 O O . ILE A 1 83 ? 11.780 0.271 -15.825 1.00 98.56 83 ILE A O 1
ATOM 673 N N . LEU A 1 84 ? 12.925 0.638 -13.918 1.00 98.50 84 LEU A N 1
ATOM 674 C CA . LEU A 1 84 ? 13.823 -0.503 -14.084 1.00 98.50 84 LEU A CA 1
ATOM 675 C C . LEU A 1 84 ? 13.047 -1.824 -14.112 1.00 98.50 84 LEU A C 1
ATOM 677 O O . LEU A 1 84 ? 13.268 -2.645 -15.001 1.00 98.50 84 LEU A O 1
ATOM 681 N N . THR A 1 85 ? 12.099 -1.994 -13.190 1.00 98.75 85 THR A N 1
ATOM 682 C CA . THR A 1 85 ? 11.241 -3.183 -13.101 1.00 98.75 85 THR A CA 1
ATOM 683 C C . THR A 1 85 ? 10.439 -3.379 -14.3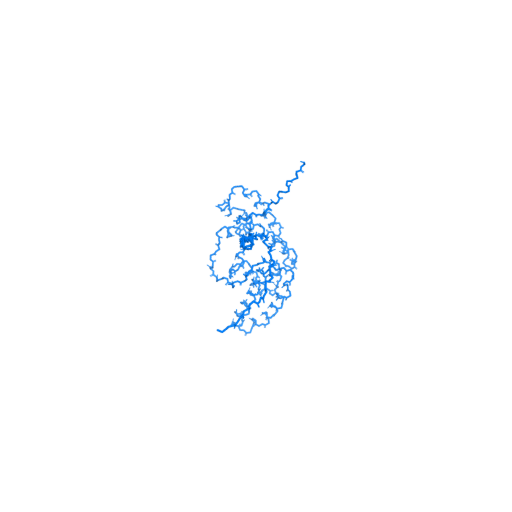81 1.00 98.75 85 THR A C 1
ATOM 685 O O . THR A 1 85 ? 10.494 -4.449 -14.985 1.00 98.75 85 THR A O 1
ATOM 688 N N . MET A 1 86 ? 9.758 -2.336 -14.864 1.00 98.44 86 MET A N 1
ATOM 689 C CA . MET A 1 86 ? 8.962 -2.399 -16.094 1.00 98.44 86 MET A CA 1
ATOM 690 C C . MET A 1 86 ? 9.807 -2.733 -17.330 1.00 98.44 86 MET A C 1
ATOM 692 O O . MET A 1 86 ? 9.333 -3.443 -18.219 1.00 98.44 86 MET A O 1
ATOM 696 N N . LYS A 1 87 ? 11.070 -2.284 -17.373 1.00 97.75 87 LYS A N 1
ATOM 697 C CA . LYS A 1 87 ? 12.007 -2.588 -18.465 1.00 97.75 87 LYS A CA 1
ATOM 698 C C . LYS A 1 87 ? 12.367 -4.073 -18.540 1.00 97.75 87 LYS A C 1
ATOM 700 O O . LYS A 1 87 ? 12.500 -4.602 -19.640 1.00 97.75 87 LYS A O 1
ATOM 705 N N . VAL A 1 88 ? 12.550 -4.741 -17.399 1.00 97.94 88 VAL A N 1
ATOM 706 C CA . VAL A 1 88 ? 13.097 -6.112 -17.361 1.00 97.94 88 VAL A CA 1
ATOM 707 C C . VAL A 1 88 ? 12.040 -7.195 -17.126 1.00 97.94 88 VAL A C 1
ATOM 709 O O . VAL A 1 88 ? 12.219 -8.324 -17.582 1.00 97.94 88 VAL A O 1
ATOM 712 N N . ARG A 1 89 ? 10.903 -6.875 -16.489 1.00 97.88 89 ARG A N 1
ATOM 713 C CA . ARG A 1 89 ? 9.866 -7.859 -16.109 1.00 97.88 89 ARG A CA 1
ATOM 714 C C . ARG A 1 89 ? 9.159 -8.544 -17.284 1.00 97.88 89 ARG A C 1
ATOM 716 O O . ARG A 1 89 ? 8.385 -9.477 -17.087 1.00 97.88 89 ARG A O 1
ATOM 723 N N . ASN A 1 90 ? 9.379 -8.055 -18.502 1.00 95.25 90 ASN A N 1
ATOM 724 C CA . ASN A 1 90 ? 8.790 -8.594 -19.728 1.00 95.25 90 ASN A CA 1
ATOM 725 C C . ASN A 1 90 ? 9.753 -9.497 -20.516 1.00 95.25 90 ASN A C 1
ATOM 727 O O . ASN A 1 90 ? 9.374 -9.993 -21.571 1.00 95.25 90 ASN A O 1
ATOM 731 N N . LEU A 1 91 ? 10.979 -9.718 -20.025 1.00 97.69 91 LEU A N 1
ATOM 732 C CA . LEU A 1 91 ? 11.986 -10.524 -20.724 1.00 97.69 91 LEU A CA 1
ATOM 733 C C . LEU A 1 91 ? 11.738 -12.038 -20.605 1.00 97.69 91 LEU A C 1
ATOM 735 O O . LEU A 1 91 ? 11.995 -12.776 -21.550 1.00 97.69 91 LEU A O 1
ATOM 739 N N . SER A 1 92 ? 11.250 -12.507 -19.455 1.00 98.31 92 SER A N 1
ATOM 740 C CA . SER A 1 92 ? 10.883 -13.907 -19.196 1.00 98.31 92 SER A CA 1
ATOM 741 C C . SER A 1 92 ? 10.037 -14.016 -17.920 1.00 98.31 92 SER A C 1
ATOM 743 O O . SER A 1 92 ? 9.894 -13.039 -17.180 1.00 98.31 92 SER A O 1
ATOM 745 N N . SER A 1 93 ? 9.498 -15.205 -17.627 1.00 97.94 93 SER A N 1
ATOM 746 C CA . SER A 1 93 ? 8.820 -15.484 -16.351 1.00 97.94 93 SER A CA 1
ATOM 747 C C . SER A 1 93 ? 9.747 -15.297 -15.148 1.00 97.94 93 SER A C 1
ATOM 749 O O . SER A 1 93 ? 9.350 -14.702 -14.149 1.00 97.94 93 SER A O 1
ATOM 751 N N . ASP A 1 94 ? 10.998 -15.745 -15.255 1.00 98.31 94 ASP A N 1
ATOM 752 C CA . ASP A 1 94 ? 11.977 -15.626 -14.173 1.00 98.31 94 ASP A CA 1
ATOM 753 C C . ASP A 1 94 ? 12.400 -14.170 -13.971 1.00 98.31 94 ASP A C 1
ATOM 755 O O . ASP A 1 94 ? 12.486 -13.698 -12.836 1.00 98.31 94 ASP A O 1
ATOM 759 N N . ALA A 1 95 ? 12.581 -13.424 -15.067 1.00 98.38 95 ALA A N 1
ATOM 760 C CA . ALA A 1 95 ? 12.853 -11.993 -15.009 1.00 98.38 95 ALA A CA 1
ATOM 761 C C . ALA A 1 95 ? 11.686 -11.230 -14.371 1.00 98.38 95 ALA A C 1
ATOM 763 O O . ALA A 1 95 ? 11.925 -10.339 -13.562 1.00 98.38 95 ALA A O 1
ATOM 764 N N . ARG A 1 96 ? 10.433 -11.602 -14.675 1.00 98.50 96 ARG A N 1
ATOM 765 C CA . ARG A 1 96 ? 9.250 -11.045 -14.006 1.00 98.50 96 ARG A CA 1
ATOM 766 C C . ARG A 1 96 ? 9.285 -11.297 -12.507 1.00 98.50 96 ARG A C 1
ATOM 768 O O . ARG A 1 96 ? 9.168 -10.350 -11.742 1.00 98.50 96 ARG A O 1
ATOM 775 N N . ASN A 1 97 ? 9.486 -12.546 -12.094 1.00 97.38 97 ASN A N 1
ATOM 776 C CA . ASN A 1 97 ? 9.515 -12.913 -10.679 1.00 97.38 97 ASN A CA 1
ATOM 777 C C . ASN A 1 97 ? 10.597 -12.138 -9.913 1.00 97.38 97 ASN A C 1
ATOM 779 O O . ASN A 1 97 ? 10.334 -11.618 -8.829 1.00 97.38 97 ASN A O 1
ATOM 783 N N . LEU A 1 98 ? 11.800 -12.027 -10.486 1.00 98.38 98 LEU A N 1
ATOM 784 C CA . LEU A 1 98 ? 12.906 -11.287 -9.881 1.00 98.38 98 LEU A CA 1
ATOM 785 C C . LEU A 1 98 ? 12.622 -9.780 -9.807 1.00 98.38 98 LEU A C 1
ATOM 787 O O . LEU A 1 98 ? 12.836 -9.165 -8.764 1.00 98.38 98 LEU A O 1
ATOM 791 N N . ALA A 1 99 ? 12.140 -9.191 -10.901 1.00 98.56 99 ALA A N 1
ATOM 792 C CA . ALA A 1 99 ? 11.887 -7.758 -11.002 1.00 98.56 99 ALA A CA 1
ATOM 793 C C . ALA A 1 99 ? 10.735 -7.310 -10.097 1.00 98.56 99 ALA A C 1
ATOM 795 O O . ALA A 1 99 ? 10.869 -6.329 -9.368 1.00 98.56 99 ALA A O 1
ATOM 796 N N . ASP A 1 100 ? 9.632 -8.058 -10.099 1.00 98.50 100 ASP A N 1
ATOM 797 C CA . ASP A 1 100 ? 8.470 -7.770 -9.264 1.00 98.50 100 ASP A CA 1
ATOM 798 C C . ASP A 1 100 ? 8.859 -7.876 -7.778 1.00 98.50 100 ASP A C 1
ATOM 800 O O . ASP A 1 100 ? 8.566 -6.968 -7.001 1.00 98.50 100 ASP A O 1
ATOM 804 N N . LYS A 1 101 ? 9.620 -8.913 -7.386 1.00 97.69 101 LYS A N 1
ATOM 805 C CA . LYS A 1 101 ? 10.138 -9.048 -6.014 1.00 97.69 101 LYS A CA 1
ATOM 806 C C . LYS A 1 101 ? 11.047 -7.880 -5.618 1.00 97.69 101 LYS A C 1
ATOM 808 O O . LYS A 1 101 ? 10.867 -7.324 -4.537 1.00 97.69 101 LYS A O 1
ATOM 813 N N . TYR A 1 102 ? 11.980 -7.487 -6.486 1.00 98.31 102 TYR A N 1
ATOM 814 C CA . TYR A 1 102 ? 12.845 -6.322 -6.268 1.00 98.31 102 TYR A CA 1
ATOM 815 C C . TYR A 1 102 ? 12.030 -5.041 -6.030 1.00 98.31 102 TYR A C 1
ATOM 817 O O . TYR A 1 102 ? 12.319 -4.281 -5.099 1.00 98.31 102 TYR A O 1
ATOM 825 N N . PHE A 1 103 ? 10.987 -4.816 -6.834 1.00 98.69 103 PHE A N 1
ATOM 826 C CA . PHE A 1 103 ? 10.117 -3.658 -6.669 1.00 98.69 103 PHE A CA 1
ATOM 827 C C . PHE A 1 103 ? 9.361 -3.706 -5.342 1.00 98.69 103 PHE A C 1
ATOM 829 O O . PHE A 1 103 ? 9.372 -2.725 -4.602 1.00 98.69 103 PHE A O 1
ATOM 836 N N . PHE A 1 104 ? 8.761 -4.848 -4.996 1.00 98.44 104 PHE A N 1
ATOM 837 C CA . PHE A 1 104 ? 8.024 -4.993 -3.741 1.00 98.44 104 PHE A CA 1
ATOM 838 C C . PHE A 1 104 ? 8.924 -4.740 -2.530 1.00 98.44 104 PHE A C 1
ATOM 840 O O . PHE A 1 104 ? 8.549 -3.974 -1.643 1.00 98.44 104 PHE A O 1
ATOM 847 N N . GLU A 1 105 ? 10.123 -5.331 -2.495 1.00 97.50 105 GLU A N 1
ATOM 848 C CA . GLU A 1 105 ? 11.071 -5.142 -1.389 1.00 97.50 105 GLU A CA 1
ATOM 849 C C . GLU A 1 105 ? 11.515 -3.682 -1.272 1.00 97.50 105 GLU A C 1
ATOM 851 O O . GLU A 1 105 ? 11.606 -3.149 -0.167 1.00 97.50 105 GLU A O 1
ATOM 856 N N . THR A 1 106 ? 11.729 -3.010 -2.406 1.00 98.31 106 THR A N 1
ATOM 857 C CA . THR A 1 106 ? 12.057 -1.580 -2.440 1.00 98.31 106 THR A CA 1
ATOM 858 C C . THR A 1 106 ? 10.926 -0.738 -1.855 1.00 98.31 106 THR A C 1
ATOM 860 O O . THR A 1 106 ? 11.177 0.093 -0.985 1.00 98.31 106 THR A O 1
ATOM 863 N N . VAL A 1 107 ? 9.683 -0.990 -2.272 1.00 98.00 107 VAL A N 1
ATOM 864 C CA . VAL A 1 107 ? 8.497 -0.265 -1.795 1.00 98.00 107 VAL A CA 1
ATOM 865 C C . VAL A 1 107 ? 8.291 -0.436 -0.293 1.00 98.00 107 VAL A C 1
ATOM 867 O O . VAL A 1 107 ? 8.150 0.557 0.422 1.00 98.00 107 VAL A O 1
ATOM 870 N N . VAL A 1 108 ? 8.326 -1.674 0.202 1.00 96.69 108 VAL A N 1
ATOM 871 C CA . VAL A 1 108 ? 8.161 -1.957 1.634 1.00 96.69 108 VAL A CA 1
ATOM 872 C C . VAL A 1 108 ? 9.295 -1.323 2.441 1.00 96.69 108 VAL A C 1
ATOM 874 O O . VAL A 1 108 ? 9.039 -0.684 3.459 1.00 96.69 108 VAL A O 1
ATOM 877 N N . ARG A 1 109 ? 10.546 -1.412 1.970 1.00 96.94 109 ARG A N 1
ATOM 878 C CA . ARG A 1 109 ? 11.691 -0.807 2.663 1.00 96.94 109 ARG A CA 1
ATOM 879 C C . ARG A 1 109 ? 11.559 0.708 2.809 1.00 96.94 109 ARG A C 1
ATOM 881 O O . ARG A 1 109 ? 11.832 1.227 3.893 1.00 96.94 109 ARG A O 1
ATOM 888 N N . VAL A 1 110 ? 11.193 1.428 1.747 1.00 96.19 110 VAL A N 1
ATOM 889 C CA . VAL A 1 110 ? 11.091 2.897 1.828 1.00 96.19 110 VAL A CA 1
ATOM 890 C C . VAL A 1 110 ? 9.874 3.340 2.637 1.00 96.19 110 VAL A C 1
ATOM 892 O O . VAL A 1 110 ? 9.965 4.327 3.361 1.00 96.19 110 VAL A O 1
ATOM 895 N N . HIS A 1 111 ? 8.766 2.593 2.578 1.00 94.88 111 HIS A N 1
ATOM 896 C CA . HIS A 1 111 ? 7.596 2.839 3.421 1.00 94.88 111 HIS A CA 1
ATOM 897 C C . HIS A 1 111 ? 7.962 2.719 4.904 1.00 94.88 111 HIS A C 1
ATOM 899 O O . HIS A 1 111 ? 7.798 3.678 5.654 1.00 94.88 111 HIS A O 1
ATOM 905 N N . ARG A 1 112 ? 8.608 1.606 5.278 1.00 92.38 112 ARG A N 1
ATOM 906 C CA . ARG A 1 112 ? 9.128 1.364 6.631 1.00 92.38 112 ARG A CA 1
ATOM 907 C C . ARG A 1 112 ? 10.095 2.443 7.099 1.00 92.38 112 ARG A C 1
ATOM 909 O O . ARG A 1 112 ? 9.998 2.921 8.226 1.00 92.38 112 ARG A O 1
ATOM 916 N N . SER A 1 113 ? 10.979 2.888 6.207 1.00 92.44 113 SER A N 1
ATOM 917 C CA . SER A 1 113 ? 11.897 3.997 6.492 1.00 92.44 113 SER A CA 1
ATOM 918 C C . SER A 1 113 ? 11.146 5.298 6.794 1.00 92.44 113 SER A C 1
ATOM 920 O O . SER A 1 113 ? 11.548 6.039 7.686 1.00 92.44 113 SER A O 1
ATOM 922 N N . GLY A 1 114 ? 10.036 5.559 6.095 1.00 90.31 114 GLY A N 1
ATOM 923 C CA . GLY A 1 114 ? 9.162 6.705 6.355 1.00 90.31 114 GLY A CA 1
ATOM 924 C C . GLY A 1 114 ? 8.441 6.648 7.702 1.00 90.31 114 GLY A C 1
ATOM 925 O O . GLY A 1 114 ? 8.132 7.691 8.268 1.00 90.31 114 GLY A O 1
ATOM 926 N N . GLU A 1 115 ? 8.231 5.455 8.248 1.00 87.38 115 GLU A N 1
ATOM 927 C CA . GLU A 1 115 ? 7.669 5.248 9.588 1.00 87.38 115 GLU A CA 1
ATOM 928 C C . GLU A 1 115 ? 8.752 5.161 10.677 1.00 87.38 115 GLU A C 1
ATOM 930 O O . GLU A 1 115 ? 8.440 4.978 11.852 1.00 87.38 115 GLU A O 1
ATOM 935 N N . GLY A 1 116 ? 10.028 5.287 10.298 1.00 89.75 116 GLY A N 1
ATOM 936 C CA . GLY A 1 116 ? 11.159 5.237 11.221 1.00 89.75 116 GLY A CA 1
ATOM 937 C C . GLY A 1 116 ? 11.516 3.833 11.707 1.00 89.75 116 GLY A C 1
ATOM 938 O O . GLY A 1 116 ? 12.180 3.708 12.735 1.00 89.75 116 GLY A O 1
ATOM 939 N N . VAL A 1 117 ? 11.108 2.779 10.989 1.00 86.81 117 VAL A N 1
ATOM 940 C CA . VAL A 1 117 ? 11.363 1.385 11.381 1.00 86.81 117 VAL A CA 1
ATOM 941 C C . VAL A 1 117 ? 12.207 0.602 10.384 1.00 86.81 117 VAL A C 1
ATOM 943 O O . VAL A 1 117 ? 12.149 0.838 9.175 1.00 86.81 117 VAL A O 1
ATOM 946 N N . PRO A 1 118 ? 13.034 -0.340 10.877 1.00 89.12 118 PRO A N 1
ATOM 947 C CA . PRO A 1 118 ? 13.937 -1.091 10.025 1.00 89.12 118 PRO A CA 1
ATOM 948 C C . PRO A 1 118 ? 13.187 -2.093 9.144 1.00 89.12 118 PRO A C 1
ATOM 950 O O . PRO A 1 118 ? 12.289 -2.812 9.584 1.00 89.12 118 PRO A O 1
ATOM 953 N N . PHE A 1 119 ? 13.631 -2.209 7.896 1.00 92.75 119 PHE A N 1
ATOM 954 C CA . PHE A 1 119 ? 13.178 -3.258 6.992 1.00 92.75 119 PHE A CA 1
ATOM 955 C C . PHE A 1 119 ? 13.810 -4.605 7.361 1.00 92.75 119 PHE A C 1
ATOM 957 O O . PHE A 1 119 ? 15.033 -4.739 7.391 1.00 92.75 119 PHE A O 1
ATOM 964 N N . THR A 1 120 ? 12.975 -5.619 7.601 1.00 91.69 120 THR A N 1
ATOM 965 C CA . THR A 1 120 ? 13.403 -6.981 7.987 1.00 91.69 120 THR A CA 1
ATOM 966 C C . THR A 1 120 ? 13.033 -8.041 6.944 1.00 91.69 120 THR A C 1
ATOM 968 O O . THR A 1 120 ? 12.891 -9.221 7.269 1.00 91.69 120 THR A O 1
ATOM 971 N N . GLY A 1 121 ? 12.854 -7.623 5.688 1.00 92.19 121 GLY A N 1
ATOM 972 C CA . GLY A 1 121 ? 12.349 -8.471 4.609 1.00 92.19 121 GLY A CA 1
ATOM 973 C C . GLY A 1 121 ? 10.820 -8.486 4.527 1.00 92.19 121 GLY A C 1
ATOM 974 O O . GLY A 1 121 ? 10.126 -8.274 5.524 1.00 92.19 121 GLY A O 1
ATOM 975 N N . ILE A 1 122 ? 10.300 -8.770 3.330 1.00 93.75 122 ILE A N 1
ATOM 976 C CA . ILE A 1 122 ? 8.867 -9.013 3.118 1.00 93.75 122 ILE A CA 1
ATOM 977 C C . ILE A 1 122 ? 8.473 -10.311 3.814 1.00 93.75 122 ILE A C 1
ATOM 979 O O . ILE A 1 122 ? 9.139 -11.338 3.650 1.00 93.75 122 ILE A O 1
ATOM 983 N N . LYS A 1 123 ? 7.373 -10.282 4.572 1.00 92.75 123 LYS A N 1
ATOM 984 C CA . LYS A 1 123 ? 6.872 -11.496 5.224 1.00 92.75 123 LYS A CA 1
ATOM 985 C C . LYS A 1 123 ? 6.201 -12.413 4.190 1.00 92.75 123 LYS A C 1
ATOM 987 O O . LYS A 1 123 ? 5.523 -11.904 3.291 1.00 92.75 123 LYS A O 1
ATOM 992 N N . PRO A 1 124 ? 6.380 -13.746 4.271 1.00 93.38 124 PRO A N 1
ATOM 993 C CA . PRO A 1 124 ? 5.785 -14.680 3.317 1.00 93.38 124 PRO A CA 1
ATOM 994 C C . PRO A 1 124 ? 4.266 -14.524 3.185 1.00 93.38 124 PRO A C 1
ATOM 996 O O . PRO A 1 124 ? 3.590 -14.064 4.108 1.00 93.38 124 PRO A O 1
ATOM 999 N N . SER A 1 125 ? 3.722 -14.953 2.047 1.00 92.88 125 SER A N 1
ATOM 1000 C CA . SER A 1 125 ? 2.271 -15.083 1.888 1.00 92.88 125 SER A CA 1
ATOM 1001 C C . SER A 1 125 ? 1.702 -16.018 2.960 1.00 92.88 125 SER A C 1
ATOM 1003 O O . SER A 1 125 ? 2.353 -16.992 3.346 1.00 92.88 125 SER A O 1
ATOM 1005 N N . GLY A 1 126 ? 0.525 -15.684 3.487 1.00 90.50 126 GLY A N 1
ATOM 1006 C CA . GLY A 1 126 ? -0.083 -16.397 4.614 1.00 90.50 126 GLY A CA 1
ATOM 1007 C C . GLY A 1 126 ? 0.537 -16.101 5.987 1.00 90.50 126 GLY A C 1
ATOM 1008 O O . GLY A 1 126 ? 0.182 -16.770 6.955 1.00 90.50 126 GLY A O 1
ATOM 1009 N N . THR A 1 127 ? 1.437 -15.114 6.104 1.00 90.19 127 THR A N 1
ATOM 1010 C CA . THR A 1 127 ? 1.872 -14.617 7.422 1.00 90.19 127 THR A CA 1
ATOM 1011 C C . THR A 1 127 ? 0.643 -14.152 8.212 1.00 90.19 127 THR A C 1
ATOM 1013 O O . THR A 1 127 ? -0.098 -13.311 7.696 1.00 90.19 127 THR A O 1
ATOM 1016 N N . PRO A 1 128 ? 0.415 -14.661 9.438 1.00 88.69 128 PRO A N 1
ATOM 1017 C CA . PRO A 1 128 ? -0.708 -14.231 10.258 1.00 88.69 128 PRO A CA 1
ATOM 1018 C C . PRO A 1 128 ? -0.673 -12.724 10.510 1.00 88.69 128 PRO A C 1
ATOM 1020 O O . PRO A 1 128 ? 0.368 -12.158 10.845 1.00 88.69 128 PRO A O 1
ATOM 1023 N N . VAL A 1 129 ? -1.831 -12.096 10.357 1.00 87.25 129 VAL A N 1
ATOM 1024 C CA . VAL A 1 129 ? -2.089 -10.701 10.712 1.00 87.25 129 VAL A CA 1
ATOM 1025 C C . VAL A 1 129 ? -3.053 -10.724 11.891 1.00 87.25 129 VAL A C 1
ATOM 1027 O O . VAL A 1 129 ? -3.931 -11.586 11.936 1.00 87.25 129 VAL A O 1
ATOM 1030 N N . ASP A 1 130 ? -2.887 -9.798 12.833 1.00 89.19 130 ASP A N 1
ATOM 1031 C CA . ASP A 1 130 ? -3.798 -9.650 13.967 1.00 89.19 130 ASP A CA 1
ATOM 1032 C C . ASP A 1 130 ? -5.260 -9.552 13.486 1.00 89.19 130 ASP A C 1
ATOM 1034 O O . ASP A 1 130 ? -5.580 -8.795 12.564 1.00 89.19 130 ASP A O 1
ATOM 1038 N N . GLU A 1 131 ? -6.153 -10.336 14.091 1.00 91.06 131 GLU A N 1
ATOM 1039 C CA . GLU A 1 131 ? -7.566 -10.403 13.702 1.00 91.06 131 GLU A CA 1
ATOM 1040 C C . GLU A 1 131 ? -8.261 -9.039 13.788 1.00 91.06 131 GLU A C 1
ATOM 1042 O O . GLU A 1 131 ? -9.140 -8.740 12.977 1.00 91.06 131 GLU A O 1
ATOM 1047 N N . LYS A 1 132 ? -7.827 -8.176 14.712 1.00 91.50 132 LYS A N 1
ATOM 1048 C CA . LYS A 1 132 ? -8.330 -6.810 14.841 1.00 91.50 132 LYS A CA 1
ATOM 1049 C C . LYS A 1 132 ? -7.981 -5.964 13.620 1.00 91.50 132 LYS A C 1
ATOM 1051 O O . LYS A 1 132 ? -8.826 -5.219 13.130 1.00 91.50 132 LYS A O 1
ATOM 1056 N N . ILE A 1 133 ? -6.767 -6.108 13.094 1.00 90.56 133 ILE A N 1
ATOM 1057 C CA . ILE A 1 133 ? -6.331 -5.422 11.872 1.00 90.56 133 ILE A CA 1
ATOM 1058 C C . ILE A 1 133 ? -7.140 -5.934 10.680 1.00 90.56 133 ILE A C 1
ATOM 1060 O O . ILE A 1 133 ? -7.669 -5.141 9.903 1.00 90.56 133 ILE A O 1
ATOM 1064 N N . VAL A 1 134 ? -7.321 -7.253 10.571 1.00 91.69 134 VAL A N 1
ATOM 1065 C CA . VAL A 1 134 ? -8.175 -7.855 9.532 1.00 91.69 134 VAL A CA 1
ATOM 1066 C C . VAL A 1 134 ? -9.610 -7.314 9.616 1.00 91.69 134 VAL A C 1
ATOM 1068 O O . VAL A 1 134 ? -10.227 -7.004 8.594 1.00 91.69 134 VAL A O 1
ATOM 1071 N N . ALA A 1 135 ? -10.146 -7.145 10.825 1.00 94.62 135 ALA A N 1
ATOM 1072 C CA . ALA A 1 135 ? -11.462 -6.559 11.051 1.00 94.62 135 ALA A CA 1
ATOM 1073 C C . ALA A 1 135 ? -11.525 -5.059 10.703 1.00 94.62 135 ALA A C 1
ATOM 1075 O O . ALA A 1 135 ? -12.535 -4.605 10.153 1.00 94.62 135 ALA A O 1
ATOM 1076 N N . ALA A 1 136 ? -10.472 -4.283 10.974 1.00 94.44 136 ALA A N 1
ATOM 1077 C CA . ALA A 1 136 ? -10.377 -2.878 10.574 1.00 94.44 136 ALA A CA 1
ATOM 1078 C C . ALA A 1 136 ? -10.383 -2.725 9.048 1.00 94.44 136 ALA A C 1
ATOM 1080 O O . ALA A 1 136 ? -11.183 -1.956 8.506 1.00 94.44 136 ALA A O 1
ATOM 1081 N N . ASP A 1 137 ? -9.597 -3.543 8.351 1.00 93.12 137 ASP A N 1
ATOM 1082 C CA . ASP A 1 137 ? -9.605 -3.642 6.889 1.00 93.12 137 ASP A CA 1
ATOM 1083 C C . ASP A 1 137 ? -11.004 -3.966 6.361 1.00 93.12 137 ASP A C 1
ATOM 1085 O O . ASP A 1 137 ? -11.544 -3.273 5.491 1.00 93.12 137 ASP A O 1
ATOM 1089 N N . LYS A 1 138 ? -11.646 -4.989 6.944 1.00 95.06 138 LYS A N 1
ATOM 1090 C CA . LYS A 1 138 ? -12.995 -5.395 6.541 1.00 95.06 138 LYS A CA 1
ATOM 1091 C C . LYS A 1 138 ? -14.022 -4.295 6.788 1.00 95.06 138 LYS A C 1
ATOM 1093 O O . LYS A 1 138 ? -14.989 -4.175 6.030 1.00 95.06 138 LYS A O 1
ATOM 1098 N N . SER A 1 139 ? -13.818 -3.478 7.818 1.00 97.19 139 SER A N 1
ATOM 1099 C CA . SER A 1 139 ? -14.693 -2.348 8.123 1.00 97.19 139 SER A CA 1
ATOM 1100 C C . SER A 1 139 ? -14.635 -1.290 7.020 1.00 97.19 139 SER A C 1
ATOM 1102 O O . SER A 1 139 ? -15.676 -0.842 6.537 1.00 97.19 139 SER A O 1
ATOM 1104 N N . ILE A 1 140 ? -13.432 -0.953 6.539 1.00 96.81 140 ILE A N 1
ATOM 1105 C CA . ILE A 1 140 ? -13.246 -0.040 5.398 1.00 96.81 140 ILE A CA 1
ATOM 1106 C C . ILE A 1 140 ? -13.804 -0.652 4.112 1.00 96.81 140 ILE A C 1
ATOM 1108 O O . ILE A 1 140 ? -14.433 0.050 3.316 1.00 96.81 140 ILE A O 1
ATOM 1112 N N . GLU A 1 141 ? -13.579 -1.946 3.872 1.00 95.44 141 GLU A N 1
ATOM 1113 C CA . GLU A 1 141 ? -14.085 -2.654 2.691 1.00 95.44 141 GLU A CA 1
ATOM 1114 C C . GLU A 1 141 ? -15.618 -2.599 2.616 1.00 95.44 141 GLU A C 1
ATOM 1116 O O . GLU A 1 141 ? -16.170 -2.236 1.579 1.00 95.44 141 GLU A O 1
ATOM 1121 N N . THR A 1 142 ? -16.290 -2.912 3.727 1.00 97.00 142 THR A N 1
ATOM 1122 C CA . THR A 1 142 ? -17.756 -3.019 3.812 1.00 97.00 142 THR A CA 1
ATOM 1123 C C . THR A 1 142 ? -18.465 -1.698 4.102 1.00 97.00 142 THR A C 1
ATOM 1125 O O . THR A 1 142 ? -19.688 -1.631 3.996 1.00 97.00 142 THR A O 1
ATOM 1128 N N . GLY A 1 143 ? -17.729 -0.643 4.458 1.00 97.19 143 GLY A N 1
ATOM 1129 C CA . GLY A 1 143 ? -18.318 0.654 4.781 1.00 97.19 143 GLY A CA 1
ATOM 1130 C C . GLY A 1 143 ? -19.033 0.687 6.137 1.00 97.19 143 GLY A C 1
ATOM 1131 O O . GLY A 1 143 ? -19.898 1.532 6.347 1.00 97.19 143 GLY A O 1
ATOM 1132 N N . THR A 1 144 ? -18.690 -0.207 7.070 1.00 97.75 144 THR A N 1
ATOM 1133 C CA . THR A 1 144 ? -19.279 -0.249 8.417 1.00 97.75 144 THR A CA 1
ATOM 1134 C C . THR A 1 144 ? -18.266 -0.703 9.463 1.00 97.75 144 THR A C 1
ATOM 1136 O O . THR A 1 144 ? -17.484 -1.607 9.210 1.00 97.75 144 THR A O 1
ATOM 1139 N N . LEU A 1 145 ? -18.336 -0.164 10.683 1.00 97.06 145 LEU A N 1
ATOM 1140 C CA . LEU A 1 145 ? -17.526 -0.617 11.826 1.00 97.06 145 LEU A CA 1
ATOM 1141 C C . LEU A 1 145 ? -17.938 -1.983 12.403 1.00 97.06 145 LEU A C 1
ATOM 1143 O O . LEU A 1 145 ? -17.344 -2.448 13.373 1.00 97.06 145 LEU A O 1
ATOM 1147 N N . SER A 1 146 ? -18.974 -2.628 11.862 1.00 96.62 146 SER A N 1
ATOM 1148 C CA . SER A 1 146 ? -19.515 -3.879 12.412 1.00 96.62 146 SER A CA 1
ATOM 1149 C C . SER A 1 146 ? -18.475 -4.996 12.611 1.00 96.62 146 SER A C 1
ATOM 1151 O O . SER A 1 146 ? -18.519 -5.610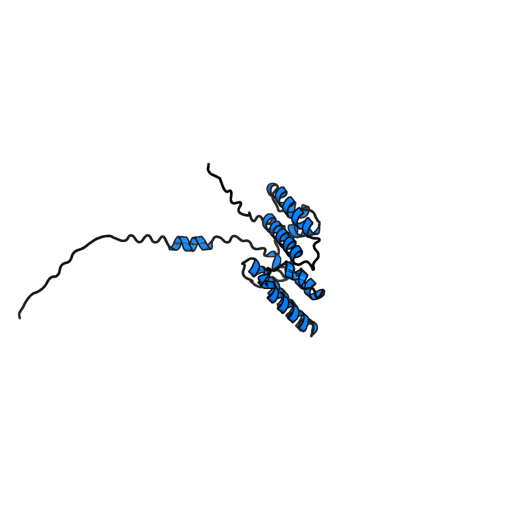 13.677 1.00 96.62 146 SER A O 1
ATOM 1153 N N . PRO A 1 147 ? -17.518 -5.237 11.689 1.00 96.75 147 PRO A N 1
ATOM 1154 C CA . PRO A 1 147 ? -16.462 -6.230 11.895 1.00 96.75 147 PRO A CA 1
ATOM 1155 C C . PRO A 1 147 ? -15.561 -5.944 13.107 1.00 96.75 147 PRO A C 1
ATOM 1157 O O . PRO A 1 147 ? -15.091 -6.882 13.741 1.00 96.75 147 PRO A O 1
ATOM 1160 N N . LEU A 1 148 ? -15.344 -4.671 13.459 1.00 93.62 148 LEU A N 1
ATOM 1161 C CA . LEU A 1 148 ? -14.458 -4.269 14.558 1.00 93.62 148 LEU A CA 1
ATOM 1162 C C . LEU A 1 148 ? -15.095 -4.331 15.946 1.00 93.62 148 LEU A C 1
ATOM 1164 O O . LEU A 1 148 ? -14.371 -4.443 16.931 1.00 93.62 148 LEU A O 1
ATOM 1168 N N . LYS A 1 149 ? -16.428 -4.267 16.055 1.00 90.44 149 LYS A N 1
ATOM 1169 C CA . LYS A 1 149 ? -17.133 -4.108 17.345 1.00 90.44 149 LYS A CA 1
ATOM 1170 C C . LYS A 1 149 ? -16.800 -5.182 18.391 1.00 90.44 149 LYS A C 1
ATOM 1172 O O . LYS A 1 149 ? -16.942 -4.911 19.576 1.00 90.44 149 LYS A O 1
ATOM 1177 N N . GLY A 1 150 ? -16.394 -6.383 17.970 1.00 90.00 150 GLY A N 1
ATOM 1178 C CA . GLY A 1 150 ? -15.994 -7.476 18.866 1.00 90.00 150 GLY A CA 1
ATOM 1179 C C . GLY A 1 150 ? -14.538 -7.423 19.345 1.00 90.00 150 GLY A C 1
ATOM 1180 O O . GLY A 1 150 ? -14.183 -8.162 20.256 1.00 90.00 150 GLY A O 1
ATOM 1181 N N . PHE A 1 151 ? -13.709 -6.561 18.751 1.00 92.56 151 PHE A N 1
ATOM 1182 C CA . PHE A 1 151 ? -12.268 -6.471 19.015 1.00 92.56 151 PHE A CA 1
ATOM 1183 C C . PHE A 1 151 ? -11.851 -5.192 19.755 1.00 92.56 151 PHE A C 1
ATOM 1185 O O . PHE A 1 151 ? -10.677 -5.030 20.091 1.00 92.56 151 PHE A O 1
ATOM 1192 N N . VAL A 1 152 ? -12.791 -4.273 19.988 1.00 92.69 152 VAL A N 1
ATOM 1193 C CA . VAL A 1 152 ? -12.552 -2.959 20.602 1.00 92.69 152 VAL A CA 1
ATOM 1194 C C . VAL A 1 152 ? -13.509 -2.742 21.766 1.00 92.69 152 VAL A C 1
ATOM 1196 O O . VAL A 1 152 ? -14.595 -3.327 21.811 1.00 92.69 152 VAL A O 1
ATOM 1199 N N . THR A 1 153 ? -13.121 -1.905 22.725 1.00 93.06 153 THR A N 1
ATOM 1200 C CA . THR A 1 153 ? -13.995 -1.593 23.859 1.00 93.06 153 THR A CA 1
ATOM 1201 C C . THR A 1 153 ? -15.094 -0.610 23.444 1.00 93.06 153 THR A C 1
ATOM 1203 O O . THR A 1 153 ? -14.995 0.073 22.420 1.00 93.06 153 THR A O 1
ATOM 1206 N N . LYS A 1 154 ? -16.172 -0.520 24.234 1.00 92.62 154 LYS A N 1
ATOM 1207 C CA . LYS A 1 154 ? -17.290 0.390 23.926 1.00 92.62 154 LYS A CA 1
ATOM 1208 C C . LYS A 1 154 ? -16.868 1.858 23.977 1.00 92.62 154 LYS A C 1
ATOM 1210 O O . LYS A 1 154 ? -17.430 2.671 23.252 1.00 92.62 154 LYS A O 1
ATOM 1215 N N . GLU A 1 155 ? -15.877 2.174 24.801 1.00 93.88 155 GLU A N 1
ATOM 1216 C CA . GLU A 1 155 ? -15.328 3.513 25.002 1.00 93.88 155 GLU A CA 1
ATOM 1217 C C . GLU A 1 155 ? -14.572 4.012 23.762 1.00 93.88 155 GLU A C 1
ATOM 1219 O O . GL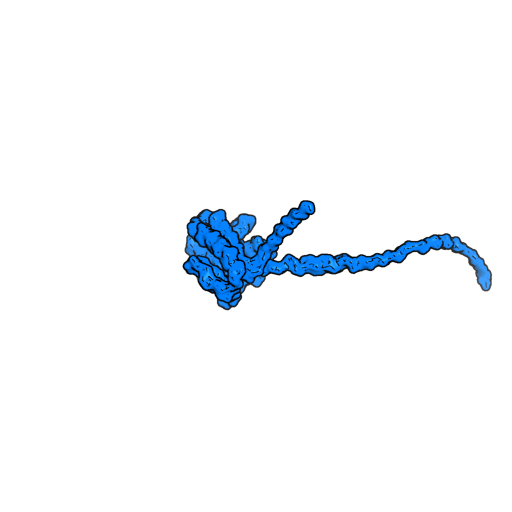U A 1 155 ? -14.572 5.208 23.492 1.00 93.88 155 GLU A O 1
ATOM 1224 N N . MET A 1 156 ? -13.991 3.107 22.965 1.00 93.75 156 MET A N 1
ATOM 1225 C CA . MET A 1 156 ? -13.283 3.450 21.724 1.00 93.75 156 MET A CA 1
ATOM 1226 C C . MET A 1 156 ? -14.230 3.773 20.559 1.00 93.75 156 MET A C 1
ATOM 1228 O O . MET A 1 156 ? -13.823 4.422 19.597 1.00 93.75 156 MET A O 1
ATOM 1232 N N . LEU A 1 157 ? -15.483 3.301 20.603 1.00 93.94 157 LEU A N 1
ATOM 1233 C CA . LEU A 1 157 ? -16.398 3.356 19.456 1.00 93.94 157 LEU A CA 1
ATOM 1234 C C . LEU A 1 157 ? -16.661 4.774 18.918 1.00 93.94 157 LEU A C 1
ATOM 1236 O O . LEU A 1 157 ? -16.639 4.914 17.695 1.00 93.94 157 LEU A O 1
ATOM 1240 N N . PRO A 1 158 ? -16.880 5.816 19.749 1.00 95.62 158 PRO A N 1
ATOM 1241 C CA . PRO A 1 158 ? -17.136 7.162 19.235 1.00 95.62 158 PRO A CA 1
ATOM 1242 C C . PRO A 1 158 ? -15.962 7.726 18.424 1.00 95.62 158 PRO A C 1
ATOM 1244 O O . PRO A 1 158 ? -16.156 8.245 17.328 1.00 95.62 158 PRO A O 1
ATOM 1247 N N . GLU A 1 159 ? -14.734 7.579 18.924 1.00 96.19 159 GLU A N 1
ATOM 1248 C CA . GLU A 1 159 ? -13.533 8.067 18.234 1.00 96.19 159 GLU A CA 1
ATOM 1249 C C . GLU A 1 159 ? -13.209 7.214 16.995 1.00 96.19 159 GLU A C 1
ATOM 1251 O O . GLU A 1 159 ? -12.859 7.746 15.938 1.00 96.19 159 GLU A O 1
ATOM 1256 N N . LEU A 1 160 ? -13.423 5.892 17.068 1.00 95.62 160 LEU A N 1
ATOM 1257 C CA . LEU A 1 160 ? -13.341 5.016 15.895 1.00 95.62 160 LEU A CA 1
ATOM 1258 C C . LEU A 1 160 ? -14.314 5.440 14.799 1.00 95.62 160 LEU A C 1
ATOM 1260 O O . LEU A 1 160 ? -13.946 5.401 13.631 1.00 95.62 160 LEU A O 1
ATOM 1264 N N . GLU A 1 161 ? -15.534 5.845 15.149 1.00 97.50 161 GLU A N 1
ATOM 1265 C CA . GLU A 1 161 ? -16.531 6.314 14.185 1.00 97.50 161 GLU A CA 1
ATOM 1266 C C . GLU A 1 161 ? -16.087 7.603 13.488 1.00 97.50 161 GLU A C 1
ATOM 1268 O O . GLU A 1 161 ? -16.197 7.703 12.264 1.00 97.50 161 GLU A O 1
ATOM 1273 N N . VAL A 1 162 ? -15.499 8.551 14.222 1.00 98.19 162 VAL A N 1
ATOM 1274 C CA . VAL A 1 162 ? -14.921 9.774 13.641 1.00 98.19 162 VAL A CA 1
ATOM 1275 C C . VAL A 1 162 ? -13.810 9.436 12.643 1.00 98.19 162 VAL A C 1
ATOM 1277 O O . VAL A 1 162 ? -13.856 9.870 11.486 1.00 98.19 162 VAL A O 1
ATOM 1280 N N . ARG A 1 163 ? -12.833 8.621 13.057 1.00 98.12 163 ARG A N 1
ATOM 1281 C CA . ARG A 1 163 ? -11.689 8.228 12.215 1.00 98.12 163 ARG A CA 1
ATOM 1282 C C . ARG A 1 163 ? -12.131 7.407 11.007 1.00 98.12 163 ARG A C 1
ATOM 1284 O O . ARG A 1 163 ? -11.695 7.663 9.886 1.00 98.12 163 ARG A O 1
ATOM 1291 N N . PHE A 1 164 ? -13.065 6.485 11.205 1.00 98.19 164 PHE A N 1
ATOM 1292 C CA . PHE A 1 164 ? -13.664 5.694 10.138 1.00 98.19 164 PHE A CA 1
ATOM 1293 C C . PHE A 1 164 ? -14.363 6.572 9.098 1.00 98.19 164 PHE A C 1
ATOM 1295 O O . PHE A 1 164 ? -14.096 6.450 7.903 1.00 98.19 164 PHE A O 1
ATOM 1302 N N . ASN A 1 165 ? -15.205 7.511 9.536 1.00 98.50 165 ASN A N 1
ATOM 1303 C CA . ASN A 1 165 ? -15.887 8.437 8.635 1.00 98.50 165 ASN A CA 1
ATOM 1304 C C . ASN A 1 165 ? -14.889 9.296 7.847 1.00 98.50 165 ASN A C 1
ATOM 1306 O O . ASN A 1 165 ? -15.089 9.533 6.653 1.00 98.50 165 ASN A O 1
ATOM 1310 N N . LYS A 1 166 ? -13.774 9.699 8.470 1.00 98.56 166 LYS A N 1
ATOM 1311 C CA . LYS A 1 166 ? -12.684 10.393 7.776 1.00 98.56 166 LYS A CA 1
ATOM 1312 C C . LYS A 1 166 ? -12.066 9.521 6.679 1.00 98.56 166 LYS A C 1
ATOM 1314 O O . LYS A 1 166 ? -11.971 9.991 5.543 1.00 98.56 166 LYS A O 1
ATOM 1319 N N . VAL A 1 167 ? -11.727 8.263 6.968 1.00 98.31 167 VAL A N 1
ATOM 1320 C CA . VAL A 1 167 ? -11.226 7.308 5.960 1.00 98.31 167 VAL A CA 1
ATOM 1321 C C . VAL A 1 167 ? -12.220 7.154 4.810 1.00 98.31 167 VAL A C 1
ATOM 1323 O O . VAL A 1 167 ? -11.851 7.303 3.644 1.00 98.31 167 VAL A O 1
ATOM 1326 N N . MET A 1 168 ? -13.497 6.924 5.121 1.00 98.50 168 MET A N 1
ATOM 1327 C CA . MET A 1 168 ? -14.541 6.731 4.112 1.00 98.50 168 MET A CA 1
ATOM 1328 C C . MET A 1 168 ? -14.758 7.973 3.243 1.00 98.50 168 MET A C 1
ATOM 1330 O O . MET A 1 168 ? -14.958 7.834 2.037 1.00 98.50 168 MET A O 1
ATOM 1334 N N . SER A 1 169 ? -14.643 9.176 3.816 1.00 98.44 169 SER A N 1
ATOM 1335 C CA . SER A 1 169 ? -14.747 10.437 3.068 1.00 98.44 169 SER A CA 1
ATOM 1336 C C . SER A 1 169 ? -13.620 10.631 2.047 1.00 98.44 169 SER A C 1
ATOM 1338 O O . SER A 1 169 ? -13.816 11.300 1.035 1.00 98.44 169 SER A O 1
ATOM 1340 N N . LEU A 1 170 ? -12.451 10.029 2.293 1.00 98.44 170 LEU A N 1
ATOM 1341 C CA . LEU A 1 170 ? -11.261 10.173 1.455 1.00 98.44 170 LEU A CA 1
ATOM 1342 C C . LEU A 1 170 ? -11.066 9.009 0.479 1.00 98.44 170 LEU A C 1
ATOM 1344 O O . LEU A 1 170 ? -10.382 9.182 -0.523 1.00 98.44 170 LEU A O 1
ATOM 1348 N N . LYS A 1 171 ? -11.678 7.842 0.725 1.00 95.94 171 LYS A N 1
ATOM 1349 C CA . LYS A 1 171 ? -11.478 6.594 -0.040 1.00 95.94 171 LYS A CA 1
ATOM 1350 C C . LYS A 1 171 ? -11.702 6.727 -1.552 1.00 95.94 171 LYS A C 1
ATOM 1352 O O . LYS A 1 171 ? -11.074 6.008 -2.323 1.00 95.94 171 LYS A O 1
ATOM 1357 N N . GLY A 1 172 ? -12.581 7.636 -1.977 1.00 96.31 172 GLY A N 1
ATOM 1358 C CA . GLY A 1 172 ? -12.930 7.878 -3.383 1.00 96.31 172 GLY A CA 1
ATOM 1359 C C . GLY A 1 172 ? -11.982 8.807 -4.150 1.00 96.31 172 GLY A C 1
ATOM 1360 O O . GLY A 1 172 ? -12.386 9.350 -5.177 1.00 96.31 172 GLY A O 1
ATOM 1361 N N . PHE A 1 173 ? -10.769 9.050 -3.649 1.00 97.56 173 PHE A N 1
ATOM 1362 C CA . PHE A 1 173 ? -9.791 9.919 -4.304 1.00 97.56 173 PHE A CA 1
ATOM 1363 C C . PHE A 1 173 ? -9.418 9.441 -5.722 1.00 97.56 173 PHE A C 1
ATOM 1365 O O . PHE A 1 173 ? -9.411 8.246 -6.022 1.00 97.56 173 PHE A O 1
ATOM 1372 N N . ASP A 1 174 ? -9.051 10.382 -6.597 1.00 98.06 174 ASP A N 1
ATOM 1373 C CA . ASP A 1 174 ? -8.437 10.057 -7.889 1.00 98.06 174 ASP A CA 1
ATOM 1374 C C . ASP A 1 174 ? -7.027 9.505 -7.658 1.00 98.06 174 ASP A C 1
ATOM 1376 O O . ASP A 1 174 ? -6.167 10.196 -7.112 1.00 98.06 174 ASP A O 1
ATOM 1380 N N . VAL A 1 175 ? -6.770 8.276 -8.114 1.00 97.25 175 VAL A N 1
ATOM 1381 C CA . VAL A 1 175 ? -5.465 7.616 -7.986 1.00 97.25 175 VAL A CA 1
ATOM 1382 C C . VAL A 1 175 ? -4.315 8.442 -8.564 1.00 97.25 175 VAL A C 1
ATOM 1384 O O . VAL A 1 175 ? -3.198 8.347 -8.065 1.00 97.25 175 VAL A O 1
ATOM 1387 N N . ASN A 1 176 ? -4.559 9.277 -9.577 1.00 97.94 176 ASN A N 1
ATOM 1388 C CA . ASN A 1 176 ? -3.522 10.127 -10.164 1.00 97.94 176 ASN A CA 1
ATOM 1389 C C . ASN A 1 176 ? -3.284 11.425 -9.385 1.00 97.94 176 ASN A C 1
ATOM 1391 O O . ASN A 1 176 ? -2.291 12.116 -9.617 1.00 97.94 176 ASN A O 1
ATOM 1395 N N . ASN A 1 177 ? -4.135 11.730 -8.408 1.00 98.38 177 ASN A N 1
ATOM 1396 C CA . ASN A 1 177 ? -3.888 12.762 -7.421 1.00 98.38 177 ASN A CA 1
ATOM 1397 C C . ASN A 1 177 ? -3.158 12.155 -6.213 1.00 98.38 177 ASN A C 1
ATOM 1399 O O . ASN A 1 177 ? -3.755 11.825 -5.187 1.00 98.38 177 ASN A O 1
ATOM 1403 N N . VAL A 1 178 ? -1.832 12.034 -6.328 1.00 97.88 178 VAL A N 1
ATOM 1404 C CA . VAL A 1 178 ? -0.972 11.451 -5.279 1.00 97.88 178 VAL A CA 1
ATOM 1405 C C . VAL A 1 178 ? -1.142 12.162 -3.932 1.00 97.88 178 VAL A C 1
ATOM 1407 O O . VAL A 1 178 ? -1.096 11.509 -2.893 1.00 97.88 178 VAL A O 1
ATOM 1410 N N . LYS A 1 179 ? -1.384 13.481 -3.922 1.00 97.88 179 LYS A N 1
ATOM 1411 C CA . LYS A 1 179 ? -1.624 14.234 -2.682 1.00 97.88 179 LYS A CA 1
ATOM 1412 C C . LYS A 1 179 ? -2.904 13.771 -1.983 1.00 97.88 179 LYS A C 1
ATOM 1414 O O . LYS A 1 179 ? -2.856 13.477 -0.795 1.00 97.88 179 LYS A O 1
ATOM 1419 N N . ALA A 1 180 ? -4.012 13.653 -2.714 1.00 98.38 180 ALA A N 1
ATOM 1420 C CA . ALA A 1 180 ? -5.262 13.130 -2.159 1.00 98.38 180 ALA A CA 1
ATOM 1421 C C . ALA A 1 180 ? -5.113 11.668 -1.704 1.00 98.38 180 ALA A C 1
ATOM 1423 O O . ALA A 1 180 ? -5.623 11.285 -0.654 1.00 98.38 180 ALA A O 1
ATOM 1424 N N . GLY A 1 181 ? -4.343 10.866 -2.446 1.00 98.12 181 GLY A N 1
ATOM 1425 C CA . GLY A 1 181 ? -3.996 9.510 -2.027 1.00 98.12 181 GLY A CA 1
ATOM 1426 C C . GLY A 1 181 ? -3.236 9.477 -0.700 1.00 98.12 181 GLY A C 1
ATOM 1427 O O . GLY A 1 181 ? -3.556 8.659 0.155 1.00 98.12 181 GLY A O 1
ATOM 1428 N N . ARG A 1 182 ? -2.267 10.375 -0.495 1.00 97.56 182 ARG A N 1
ATOM 1429 C CA . ARG A 1 182 ? -1.531 10.486 0.776 1.00 97.56 182 ARG A CA 1
ATOM 1430 C C . ARG A 1 182 ? -2.435 10.875 1.939 1.00 97.56 182 ARG A C 1
ATOM 1432 O O . ARG A 1 182 ? -2.313 10.280 2.999 1.00 97.56 182 ARG A O 1
ATOM 1439 N N . GLU A 1 183 ? -3.363 11.806 1.729 1.00 97.94 183 GLU A N 1
ATOM 1440 C CA . GLU A 1 183 ? -4.357 12.177 2.748 1.00 97.94 183 GLU A CA 1
ATOM 1441 C C . GLU A 1 183 ? -5.232 10.977 3.141 1.00 97.94 183 GLU A C 1
ATOM 1443 O O . GLU A 1 183 ? -5.509 10.768 4.321 1.00 97.94 183 GLU A O 1
ATOM 1448 N N . TYR A 1 184 ? -5.634 10.152 2.167 1.00 98.12 184 TYR A N 1
ATOM 1449 C CA . TYR A 1 184 ? -6.337 8.900 2.447 1.00 98.12 184 TYR A CA 1
ATOM 1450 C C . TYR A 1 184 ? -5.473 7.918 3.250 1.00 98.12 184 TYR A C 1
ATOM 1452 O O . TYR A 1 184 ? -5.961 7.359 4.229 1.00 98.12 184 TYR A O 1
ATOM 1460 N N . ILE A 1 185 ? -4.204 7.717 2.871 1.00 95.94 185 ILE A N 1
ATOM 1461 C CA . ILE A 1 185 ? -3.294 6.809 3.589 1.00 95.94 185 ILE A CA 1
ATOM 1462 C C . ILE A 1 185 ? -3.017 7.296 5.015 1.00 95.94 185 ILE A C 1
ATOM 1464 O O . ILE A 1 185 ? -2.978 6.484 5.933 1.00 95.94 185 ILE A O 1
ATOM 1468 N N . GLU A 1 186 ? -2.883 8.601 5.232 1.00 94.75 186 GLU A N 1
ATOM 1469 C CA . GLU A 1 186 ? -2.728 9.170 6.572 1.00 94.75 186 GLU A CA 1
ATOM 1470 C C . GLU A 1 186 ? -3.949 8.873 7.453 1.00 94.75 186 GLU A C 1
ATOM 1472 O O . GLU A 1 186 ? -3.800 8.334 8.550 1.00 94.75 186 GLU A O 1
ATOM 1477 N N . ALA A 1 187 ? -5.160 9.138 6.949 1.00 97.00 187 ALA A N 1
ATOM 1478 C CA . ALA A 1 187 ? -6.394 8.814 7.663 1.00 97.00 187 ALA A CA 1
ATOM 1479 C C . ALA A 1 187 ? -6.536 7.304 7.912 1.00 97.00 187 ALA A C 1
ATOM 1481 O O . ALA A 1 187 ? -6.961 6.892 8.991 1.00 97.00 187 ALA A O 1
ATOM 1482 N N . TYR A 1 188 ? -6.165 6.482 6.925 1.00 95.12 188 TYR A N 1
ATOM 1483 C CA . TYR A 1 188 ? -6.133 5.027 7.040 1.00 95.12 188 TYR A CA 1
ATOM 1484 C C . TYR A 1 188 ? -5.221 4.616 8.201 1.00 95.12 188 TYR A C 1
ATOM 1486 O O . TYR A 1 188 ? -5.686 3.971 9.133 1.00 95.12 188 TYR A O 1
ATOM 1494 N N . VAL A 1 189 ? -3.962 5.058 8.227 1.00 91.69 189 VAL A N 1
ATOM 1495 C CA . VAL A 1 189 ? -3.011 4.696 9.293 1.00 91.69 189 VAL A CA 1
ATOM 1496 C C . VAL A 1 189 ? -3.510 5.153 10.667 1.00 91.69 189 VAL A C 1
ATOM 1498 O O . VAL A 1 189 ? -3.464 4.375 11.617 1.00 91.69 189 VAL A O 1
ATOM 1501 N N . GLN A 1 190 ? -4.043 6.373 10.782 1.00 92.25 190 GLN A N 1
ATOM 1502 C CA . GLN A 1 190 ? -4.598 6.893 12.041 1.00 92.25 190 GLN A CA 1
ATOM 1503 C C . GLN A 1 190 ? -5.788 6.077 12.561 1.00 92.25 190 GLN A C 1
ATOM 1505 O O . GLN A 1 190 ? -5.945 5.921 13.773 1.00 92.25 190 GLN A O 1
ATOM 1510 N N . PHE A 1 191 ? -6.633 5.561 11.666 1.00 94.88 191 PHE A N 1
ATOM 1511 C CA . PHE A 1 191 ? -7.738 4.680 12.032 1.00 94.88 191 PHE A CA 1
ATOM 1512 C C . PHE A 1 191 ? -7.236 3.335 12.569 1.00 94.88 191 PHE A C 1
ATOM 1514 O O . PHE A 1 191 ? -7.718 2.881 13.606 1.00 94.88 191 PHE A O 1
ATOM 1521 N N . PHE A 1 192 ? -6.249 2.724 11.908 1.00 92.12 192 PHE A N 1
ATOM 1522 C CA . PHE A 1 192 ? -5.692 1.444 12.346 1.00 92.12 192 PHE A CA 1
ATOM 1523 C C . PHE A 1 192 ? -4.946 1.547 13.670 1.00 92.12 192 PHE A C 1
ATOM 1525 O O . PHE A 1 192 ? -5.226 0.755 14.562 1.00 92.12 192 PHE A O 1
ATOM 1532 N N . LYS A 1 193 ? -4.077 2.549 13.839 1.00 89.12 193 LYS A N 1
ATOM 1533 C CA . LYS A 1 193 ? -3.361 2.776 15.104 1.00 89.12 193 LYS A CA 1
ATOM 1534 C C . LYS A 1 193 ? -4.318 2.883 16.286 1.00 89.12 193 LYS A C 1
ATOM 1536 O O . LYS A 1 193 ? -4.158 2.201 17.297 1.00 89.12 193 LYS A O 1
ATOM 1541 N N . PHE A 1 194 ? -5.372 3.682 16.119 1.00 91.50 194 PHE A N 1
ATOM 1542 C CA . PHE A 1 194 ? -6.383 3.825 17.156 1.00 91.50 194 PHE A CA 1
ATOM 1543 C C . PHE A 1 194 ? -7.144 2.514 17.399 1.00 91.50 194 PHE A C 1
ATOM 1545 O O . PHE A 1 194 ? -7.342 2.133 18.548 1.00 91.50 194 PHE A O 1
ATOM 1552 N N . ALA A 1 195 ? -7.530 1.782 16.345 1.00 91.31 195 ALA A N 1
ATOM 1553 C CA . ALA A 1 195 ? -8.167 0.471 16.491 1.00 91.31 195 ALA A CA 1
ATOM 1554 C C . ALA A 1 195 ? -7.266 -0.528 17.236 1.00 91.31 195 ALA A C 1
ATOM 1556 O O . ALA A 1 195 ? -7.741 -1.248 18.114 1.00 91.31 195 ALA A O 1
ATOM 1557 N N . GLU A 1 196 ? -5.967 -0.548 16.939 1.00 87.44 196 GLU A N 1
ATOM 1558 C CA . GLU A 1 196 ? -4.965 -1.394 17.594 1.00 87.44 196 GLU A CA 1
ATOM 1559 C C . GLU A 1 196 ? -4.819 -1.090 19.091 1.00 87.44 196 GLU A C 1
ATOM 1561 O O . GLU A 1 196 ? -4.542 -2.013 19.863 1.00 87.44 196 GLU A O 1
ATOM 1566 N N . GLY A 1 197 ? -5.170 0.126 19.517 1.00 83.00 197 GLY A N 1
ATOM 1567 C CA . GLY A 1 197 ? -5.084 0.588 20.902 1.00 83.00 197 GLY A CA 1
ATOM 1568 C C . GLY A 1 197 ? -3.826 1.409 21.176 1.00 83.00 197 GLY A C 1
ATOM 1569 O O . GLY A 1 197 ? -3.443 1.563 22.333 1.00 83.00 197 GLY A O 1
ATOM 1570 N N . GLU A 1 198 ? -3.168 1.924 20.132 1.00 74.44 198 GLU A N 1
ATOM 1571 C CA . GLU A 1 198 ? -2.132 2.938 20.297 1.00 74.44 198 GLU A CA 1
ATOM 1572 C C . GLU A 1 198 ? -2.797 4.243 20.753 1.00 74.44 198 GLU A C 1
ATOM 1574 O O . GLU A 1 198 ? -3.529 4.884 19.996 1.0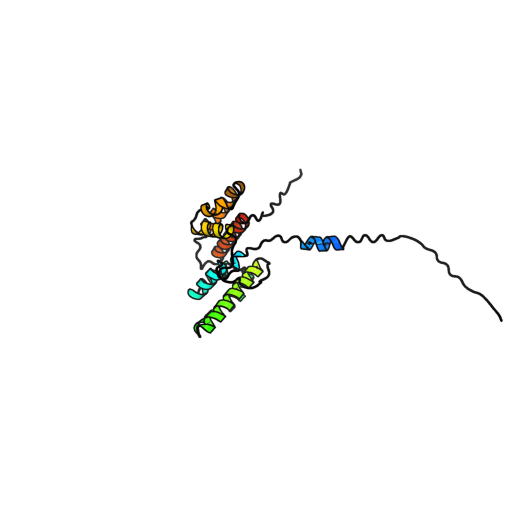0 74.44 198 GLU A O 1
ATOM 1579 N N . GLU A 1 199 ? -2.563 4.634 22.006 1.00 57.06 199 GLU A N 1
ATOM 1580 C CA . GLU A 1 199 ? -2.950 5.957 22.487 1.00 57.06 199 GLU A CA 1
ATOM 1581 C C . GLU A 1 199 ? -2.057 7.014 21.822 1.00 57.06 199 GLU A C 1
ATOM 1583 O O . GLU A 1 199 ? -0.835 7.029 21.993 1.00 57.06 199 GLU A O 1
ATOM 1588 N N . GLU A 1 200 ? -2.662 7.939 21.075 1.00 52.22 200 GLU A N 1
ATOM 1589 C CA . GLU A 1 200 ? -2.010 9.208 20.770 1.00 52.22 200 GLU A CA 1
ATOM 1590 C C . GLU A 1 200 ? -1.877 9.950 22.103 1.00 52.22 200 GLU A C 1
ATOM 1592 O O . GLU A 1 200 ? -2.880 10.307 22.715 1.00 52.22 200 GLU A O 1
ATOM 1597 N N . GLY A 1 201 ? -0.649 10.128 22.598 1.00 39.97 201 GLY A N 1
ATOM 1598 C CA . GLY A 1 201 ? -0.397 10.829 23.854 1.00 39.97 201 GLY A CA 1
ATOM 1599 C C . GLY A 1 201 ? -1.023 12.223 23.833 1.00 39.97 201 GLY A C 1
ATOM 1600 O O . GLY A 1 201 ? -0.437 13.169 23.304 1.00 39.97 201 GLY A O 1
ATOM 1601 N N . HIS A 1 202 ? -2.214 12.360 24.412 1.00 37.56 202 HIS A N 1
ATOM 1602 C CA . HIS A 1 202 ? -2.846 13.646 24.630 1.00 37.56 202 HIS A CA 1
ATOM 1603 C C . HIS A 1 202 ? -2.022 14.386 25.681 1.00 37.56 202 HIS A C 1
ATOM 1605 O O . HIS A 1 202 ? -2.123 14.133 26.882 1.00 37.56 202 HIS A O 1
ATOM 1611 N N . VAL A 1 203 ? -1.178 15.312 25.224 1.00 32.16 203 VAL A N 1
ATOM 1612 C CA . VAL A 1 203 ? -0.580 16.325 26.089 1.00 32.16 203 VAL A CA 1
ATOM 1613 C C . VAL A 1 203 ? -1.727 17.199 26.590 1.00 32.16 203 VAL A C 1
ATOM 1615 O O . VAL A 1 203 ? -2.121 18.168 25.942 1.00 32.16 203 VAL A O 1
ATOM 1618 N N . HIS A 1 204 ? -2.284 16.851 27.747 1.00 32.31 204 HIS A N 1
ATOM 1619 C CA . HIS A 1 204 ? -3.029 17.803 28.550 1.00 32.31 204 HIS A CA 1
ATOM 1620 C C . HIS A 1 204 ? -2.043 18.898 28.970 1.00 32.31 204 HIS A C 1
ATOM 1622 O O . HIS A 1 204 ? -1.271 18.739 29.912 1.00 32.31 204 HIS A O 1
ATOM 1628 N N . GLN A 1 205 ? -2.039 20.015 28.241 1.00 33.81 205 GLN A N 1
ATOM 1629 C CA . GLN A 1 205 ? -1.569 21.274 28.801 1.00 33.81 205 GLN A CA 1
ATOM 1630 C C . GLN A 1 205 ? -2.554 21.665 29.903 1.00 33.81 205 GLN A C 1
ATOM 1632 O O . GLN A 1 205 ? -3.567 22.315 29.651 1.00 33.81 205 GLN A O 1
ATOM 1637 N N . GLU A 1 206 ? -2.269 21.244 31.133 1.00 32.72 206 GLU A N 1
ATOM 1638 C CA . GLU A 1 206 ? -2.830 21.894 32.309 1.00 32.72 206 GLU A CA 1
ATOM 1639 C C . GLU A 1 206 ? -2.277 23.322 32.356 1.00 32.72 206 GLU A C 1
ATOM 1641 O O . GLU A 1 206 ? -1.108 23.566 32.662 1.00 32.72 206 GLU A O 1
ATOM 1646 N N . SER A 1 207 ? -3.122 24.288 32.003 1.00 38.44 207 SER A N 1
ATOM 1647 C CA . SER A 1 207 ? -2.891 25.686 32.336 1.00 38.44 207 SER A CA 1
ATOM 1648 C C . SER A 1 207 ? -3.075 25.845 33.845 1.00 38.44 207 SER A C 1
ATOM 1650 O O . SER A 1 207 ? -4.204 25.940 34.334 1.00 38.44 207 SER A O 1
ATOM 1652 N N . HIS A 1 208 ? -1.977 25.861 34.594 1.00 37.12 208 HIS A N 1
ATOM 1653 C CA . HIS A 1 208 ? -2.001 26.369 35.960 1.00 37.12 208 HIS A CA 1
ATOM 1654 C C . HIS A 1 208 ? -2.191 27.891 35.916 1.00 37.12 208 HIS A C 1
ATOM 1656 O O . HIS A 1 208 ? -1.323 28.614 35.425 1.00 37.12 208 HIS A O 1
ATOM 1662 N N . ASN A 1 209 ? -3.355 28.335 36.397 1.00 41.88 209 ASN A N 1
ATOM 1663 C CA . ASN A 1 209 ? -3.581 29.695 36.892 1.00 41.88 209 ASN A CA 1
ATOM 1664 C C . ASN A 1 209 ? -2.924 29.869 38.263 1.00 41.88 209 ASN A C 1
ATOM 1666 O O . ASN A 1 209 ? -2.999 28.907 39.063 1.00 41.88 209 ASN A O 1
#

Foldseek 3Di:
DDDDDDDDDDDDDDDDDPPPPPPPPVVVVVVVPPPPPPDPCQCQACPRCQVVLLVVCLVVVHCLSLLLLADPVCVVVLVVLSVVLNVQLPVDVVSVVVSSLSNSLSSSQRSCVRVVHHRPHRHYPPDDDPQLLVLLVVCLVVVHNVSNPVVDDPVLVVVLVVLSVQLNVLVPDDSVPSVSSNSNVVSSSVSSCSSVPPDPPPPPPPPDD